Protein AF-A0A7V8BGG0-F1 (afdb_monomer_lite)

Structure (mmCIF, N/CA/C/O backbone):
data_AF-A0A7V8BGG0-F1
#
_entry.id   AF-A0A7V8BGG0-F1
#
loop_
_atom_site.group_PDB
_atom_site.id
_atom_site.type_symbol
_atom_site.label_atom_id
_atom_site.label_alt_id
_atom_site.label_comp_id
_atom_site.label_asym_id
_atom_site.label_entity_id
_atom_site.label_seq_id
_atom_site.pdbx_PDB_ins_code
_atom_site.Cartn_x
_atom_site.Cartn_y
_atom_site.Cartn_z
_atom_site.occupancy
_atom_site.B_iso_or_equiv
_atom_site.auth_seq_id
_atom_site.auth_comp_id
_atom_site.auth_asym_id
_atom_site.auth_atom_id
_atom_site.pdbx_PDB_model_num
ATOM 1 N N . ALA A 1 1 ? -53.899 -1.223 48.099 1.00 53.91 1 ALA A N 1
ATOM 2 C CA . ALA A 1 1 ? -54.809 -1.473 49.248 1.00 53.91 1 ALA A CA 1
ATOM 3 C C . ALA A 1 1 ? -56.202 -1.768 48.709 1.00 53.91 1 ALA A C 1
ATOM 5 O O . ALA A 1 1 ? -56.683 -1.022 47.866 1.00 53.91 1 ALA A O 1
ATOM 6 N N . LEU A 1 2 ? -56.859 -2.845 49.139 1.00 50.69 2 LEU A N 1
ATOM 7 C CA . LEU A 1 2 ? -58.137 -3.237 48.532 1.00 50.69 2 LEU A CA 1
ATOM 8 C C . LEU A 1 2 ? -59.277 -2.296 48.952 1.00 50.69 2 LEU A C 1
ATOM 10 O O . LEU A 1 2 ? -59.500 -2.082 50.143 1.00 50.69 2 LEU A O 1
ATOM 14 N N . ALA A 1 3 ? -60.030 -1.785 47.977 1.00 63.31 3 ALA A N 1
ATOM 15 C CA . ALA A 1 3 ? -61.208 -0.952 48.192 1.00 63.31 3 ALA A CA 1
ATOM 16 C C . ALA A 1 3 ? -62.408 -1.463 47.384 1.00 63.31 3 ALA A C 1
ATOM 18 O O . ALA A 1 3 ? -62.279 -1.989 46.279 1.00 63.31 3 ALA A O 1
ATOM 19 N N . CYS A 1 4 ? -63.610 -1.302 47.932 1.00 58.59 4 CYS A N 1
ATOM 20 C CA . CYS A 1 4 ? -64.834 -1.686 47.239 1.00 58.59 4 CYS A CA 1
ATOM 21 C C . CYS A 1 4 ? -65.363 -0.501 46.424 1.00 58.59 4 CYS A C 1
ATOM 23 O O . CYS A 1 4 ? -65.849 0.472 46.998 1.00 58.59 4 CYS A O 1
ATOM 25 N N . ASN A 1 5 ? -65.298 -0.598 45.095 1.00 69.75 5 ASN A N 1
ATOM 26 C CA . ASN A 1 5 ? -65.864 0.386 44.173 1.00 69.75 5 ASN A CA 1
ATOM 27 C C . ASN A 1 5 ? -66.981 -0.290 43.361 1.00 69.75 5 ASN A C 1
ATOM 29 O O . ASN A 1 5 ? -66.764 -1.325 42.733 1.00 69.75 5 ASN A O 1
ATOM 33 N N . ASN A 1 6 ? -68.199 0.263 43.411 1.00 68.75 6 ASN A N 1
ATOM 34 C CA . ASN A 1 6 ? -69.410 -0.287 42.776 1.00 68.75 6 ASN A CA 1
ATOM 35 C C . ASN A 1 6 ? -69.657 -1.794 43.025 1.00 68.75 6 ASN A C 1
ATOM 37 O O . ASN A 1 6 ? -70.076 -2.525 42.130 1.00 68.75 6 ASN A O 1
ATOM 41 N N . GLY A 1 7 ? -69.409 -2.272 44.249 1.00 74.00 7 GLY A N 1
ATOM 42 C CA . GLY A 1 7 ? -69.695 -3.659 44.642 1.00 74.00 7 GLY A CA 1
ATOM 43 C C . GLY A 1 7 ? -68.696 -4.700 44.126 1.00 74.00 7 GLY A C 1
ATOM 44 O O . GLY A 1 7 ? -68.871 -5.886 44.399 1.00 74.00 7 GLY A O 1
ATOM 45 N N . LYS A 1 8 ? -67.634 -4.280 43.427 1.00 70.31 8 LYS A N 1
ATOM 46 C CA . LYS A 1 8 ? -66.488 -5.128 43.092 1.00 70.31 8 LYS A CA 1
ATOM 47 C C . LYS A 1 8 ? -65.313 -4.741 43.990 1.00 70.31 8 LYS A C 1
ATOM 49 O O . LYS A 1 8 ? -65.009 -3.557 44.150 1.00 70.31 8 LYS A O 1
ATOM 54 N N . ILE A 1 9 ? -64.647 -5.737 44.572 1.00 66.75 9 ILE A N 1
ATOM 55 C CA . ILE A 1 9 ? -63.351 -5.515 45.218 1.00 66.75 9 ILE A CA 1
ATOM 56 C C . ILE A 1 9 ? -62.366 -5.141 44.109 1.00 66.75 9 ILE A C 1
ATOM 58 O O . ILE A 1 9 ? -62.187 -5.898 43.154 1.00 66.75 9 ILE A O 1
ATOM 62 N N . SER A 1 10 ? -61.780 -3.955 44.225 1.00 62.62 10 SER A N 1
ATOM 63 C CA . SER A 1 10 ? -60.756 -3.438 43.331 1.00 62.62 10 SER A CA 1
ATOM 64 C C . SER A 1 10 ? -59.5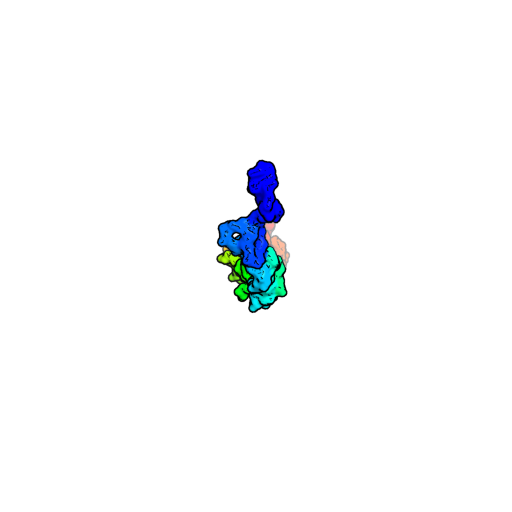47 -3.057 44.161 1.00 62.62 10 SER A C 1
ATOM 66 O O . SER A 1 10 ? -59.658 -2.394 45.193 1.00 62.62 10 SER A O 1
ATOM 68 N N . CYS A 1 11 ? -58.374 -3.428 43.686 1.00 62.62 11 CYS A N 1
ATOM 69 C CA . CYS A 1 11 ? -57.132 -2.892 44.199 1.00 62.62 11 CYS A CA 1
ATOM 70 C C . CYS A 1 11 ? -57.119 -1.367 43.998 1.00 62.62 11 CYS A C 1
ATOM 72 O O . CYS A 1 11 ? -57.430 -0.880 42.908 1.00 62.62 11 CYS A O 1
ATOM 74 N N . GLN A 1 12 ? -56.849 -0.603 45.058 1.00 52.00 12 GLN A N 1
ATOM 75 C CA . GLN A 1 12 ? -56.791 0.858 45.034 1.00 52.00 12 GLN A CA 1
ATOM 76 C C . GLN A 1 12 ? -55.409 1.312 45.515 1.00 52.00 12 GLN A C 1
ATOM 78 O O . GLN A 1 12 ? -54.970 0.974 46.618 1.00 52.00 12 GLN A O 1
ATOM 83 N N . GLY A 1 13 ? -54.705 2.052 44.656 1.00 55.16 13 GLY A N 1
ATOM 84 C CA . GLY A 1 13 ? -53.303 2.409 44.885 1.00 55.16 13 GLY A CA 1
ATOM 85 C C . GLY A 1 13 ? -52.354 1.216 44.772 1.00 55.16 13 GLY A C 1
ATOM 86 O O . GLY A 1 13 ? -51.421 1.120 45.559 1.00 55.16 13 GLY A O 1
ATOM 87 N N . GLU A 1 14 ? -52.617 0.292 43.849 1.00 55.78 14 GLU A N 1
ATOM 88 C CA . GLU A 1 14 ? -51.609 -0.686 43.443 1.00 55.78 14 GLU A CA 1
ATOM 89 C C . GLU A 1 14 ? -50.886 -0.168 42.207 1.00 55.78 14 GLU A C 1
ATOM 91 O O . GLU A 1 14 ? -51.509 0.226 41.218 1.00 55.78 14 GLU A O 1
ATOM 96 N N . VAL A 1 15 ? -49.560 -0.122 42.329 1.00 59.31 15 VAL A N 1
ATOM 97 C CA . VAL A 1 15 ? -48.656 -0.096 41.188 1.00 59.31 15 VAL A CA 1
ATOM 98 C C . VAL A 1 15 ? -48.914 -1.429 40.494 1.00 59.31 15 VAL A C 1
ATOM 100 O O . VAL A 1 15 ? -48.756 -2.481 41.110 1.00 59.31 15 VAL A O 1
ATOM 103 N N . GLY A 1 16 ? -49.460 -1.378 39.278 1.00 65.00 16 GLY A N 1
ATOM 104 C CA . GLY A 1 16 ? -49.545 -2.573 38.445 1.00 65.00 16 GLY A CA 1
ATOM 105 C C . GLY A 1 16 ? -48.139 -3.062 38.093 1.00 65.00 16 GLY A C 1
ATOM 106 O O . GLY A 1 16 ? -47.190 -2.311 38.322 1.00 65.00 16 GLY A O 1
ATOM 107 N N . PRO A 1 17 ? -48.011 -4.268 37.519 1.00 71.31 17 PRO A N 1
ATOM 108 C CA . PRO A 1 17 ? -46.719 -4.795 37.098 1.00 71.31 17 PRO A CA 1
ATOM 109 C C . PRO A 1 17 ? -45.974 -3.747 36.263 1.00 71.31 17 PRO A C 1
ATOM 111 O O . PRO A 1 17 ? -46.518 -3.209 35.289 1.00 71.31 17 PRO A O 1
ATOM 114 N N . ALA A 1 18 ? -44.794 -3.365 36.741 1.00 75.12 18 ALA A N 1
ATOM 115 C CA . ALA A 1 18 ? -43.981 -2.290 36.190 1.00 75.12 18 ALA A CA 1
ATOM 116 C C . ALA A 1 18 ? -42.736 -2.894 35.531 1.00 75.12 18 ALA A C 1
ATOM 118 O O . ALA A 1 18 ? -42.276 -3.924 36.002 1.00 75.12 18 ALA A O 1
ATOM 119 N N . PRO A 1 19 ? -42.168 -2.273 34.480 1.00 81.50 19 PRO A N 1
ATOM 120 C CA . PRO A 1 19 ? -40.915 -2.754 33.905 1.00 81.50 19 PRO A CA 1
ATOM 121 C C . PRO A 1 19 ? -39.830 -2.852 34.980 1.00 81.50 19 PRO A C 1
ATOM 123 O O . PRO A 1 19 ? -39.699 -1.911 35.771 1.00 81.50 19 PRO A O 1
ATOM 126 N N . GLU A 1 20 ? -39.062 -3.942 34.965 1.00 85.00 20 GLU A N 1
ATOM 127 C CA . GLU A 1 20 ? -38.021 -4.213 35.957 1.00 85.00 20 GLU A CA 1
ATOM 128 C C . GLU A 1 20 ? -37.108 -3.005 36.183 1.00 85.00 20 GLU A C 1
ATOM 130 O O . GLU A 1 20 ? -36.443 -2.491 35.276 1.00 85.00 20 GLU A O 1
ATOM 135 N N . SER A 1 21 ? -37.073 -2.556 37.435 1.00 84.88 21 SER A N 1
ATOM 136 C CA . SER A 1 21 ? -35.974 -1.765 37.963 1.00 84.88 21 SER A CA 1
ATOM 137 C C . SER A 1 21 ? -35.031 -2.759 38.614 1.00 84.88 21 SER A C 1
ATOM 139 O O . SER A 1 21 ? -35.453 -3.457 39.522 1.00 84.88 21 SER A O 1
ATOM 141 N N . CYS A 1 22 ? -33.787 -2.823 38.139 1.00 89.75 22 CYS A N 1
ATOM 142 C CA . CYS A 1 22 ? -32.830 -3.886 38.457 1.00 89.75 22 CYS A CA 1
ATOM 143 C C . CYS A 1 22 ? -32.316 -3.826 39.914 1.00 89.75 22 CYS A C 1
ATOM 145 O O . CYS A 1 22 ? -31.133 -3.577 40.149 1.00 89.75 22 CYS A O 1
ATOM 147 N N . ASP A 1 23 ? -33.203 -3.942 40.898 1.00 86.75 23 ASP A N 1
ATOM 148 C CA . ASP A 1 23 ? -32.978 -3.697 42.322 1.00 86.75 23 ASP A CA 1
ATOM 149 C C . ASP A 1 23 ? -33.047 -4.967 43.191 1.00 86.75 23 ASP A C 1
ATOM 151 O O . ASP A 1 23 ? -32.881 -4.888 44.415 1.00 86.75 23 ASP A O 1
ATOM 155 N N . GLY A 1 24 ? -33.189 -6.139 42.564 1.00 86.31 24 GLY A N 1
ATOM 156 C CA . GLY A 1 24 ? -33.309 -7.433 43.232 1.00 86.31 24 GLY A CA 1
ATOM 157 C C . GLY A 1 24 ? -34.735 -7.769 43.668 1.00 86.31 24 GLY A C 1
ATOM 158 O O . GLY A 1 24 ? -34.907 -8.644 44.525 1.00 86.31 24 GLY A O 1
ATOM 159 N N . LEU A 1 25 ? -35.741 -7.075 43.129 1.00 85.81 25 LEU A N 1
ATOM 160 C CA . LEU A 1 25 ? -37.161 -7.319 43.362 1.00 85.81 25 LEU A CA 1
ATOM 161 C C . LEU A 1 25 ? -37.885 -7.540 42.030 1.00 85.81 25 LEU A C 1
ATOM 163 O O . LEU A 1 25 ? -37.768 -6.738 41.119 1.00 85.81 25 LEU A O 1
ATOM 167 N N . ASP A 1 26 ? -38.724 -8.567 41.983 1.00 84.38 26 ASP A N 1
ATOM 168 C CA . ASP A 1 26 ? -39.726 -8.796 40.937 1.00 84.38 26 ASP A CA 1
ATOM 169 C C . ASP A 1 26 ? -40.737 -7.616 40.905 1.00 84.38 26 ASP A C 1
ATOM 171 O O . ASP A 1 26 ? -41.616 -7.513 41.773 1.00 84.38 26 ASP A O 1
ATOM 175 N N . ASN A 1 27 ? -40.553 -6.653 39.990 1.00 83.31 27 ASN A N 1
ATOM 176 C CA . ASN A 1 27 ? -41.375 -5.435 39.851 1.00 83.31 27 ASN A CA 1
ATOM 177 C C . ASN A 1 27 ? -42.589 -5.670 38.929 1.00 83.31 27 ASN A C 1
ATOM 179 O O . ASN A 1 27 ? -43.632 -5.016 39.084 1.00 83.31 27 ASN A O 1
ATOM 183 N N . ASP A 1 28 ? -42.454 -6.584 37.972 1.00 85.12 28 ASP A N 1
ATOM 184 C CA . ASP A 1 28 ? -43.465 -6.988 36.991 1.00 85.12 28 ASP A CA 1
ATOM 185 C C . ASP A 1 28 ? -44.345 -8.172 37.479 1.00 85.12 28 ASP A C 1
ATOM 187 O O . ASP A 1 28 ? -45.447 -8.399 36.974 1.00 85.12 28 ASP A O 1
ATOM 191 N N . CYS A 1 29 ? -43.959 -8.831 38.571 1.00 84.88 29 CYS A N 1
ATOM 192 C CA . CYS A 1 29 ? -44.676 -9.929 39.220 1.00 84.88 29 CYS A CA 1
ATOM 193 C C . CYS A 1 29 ? -44.892 -11.183 38.342 1.00 84.88 29 CYS A C 1
ATOM 195 O O . CYS A 1 29 ? -45.825 -11.950 38.629 1.00 84.88 29 CYS A O 1
ATOM 197 N N . ASP A 1 30 ? -44.083 -11.432 37.300 1.00 83.44 30 ASP A N 1
ATOM 198 C CA . ASP A 1 30 ? -44.128 -12.687 36.528 1.00 83.44 30 ASP A CA 1
ATOM 199 C C . ASP A 1 30 ? -43.493 -13.894 37.251 1.00 83.44 30 ASP A C 1
ATOM 201 O O . ASP A 1 30 ? -43.793 -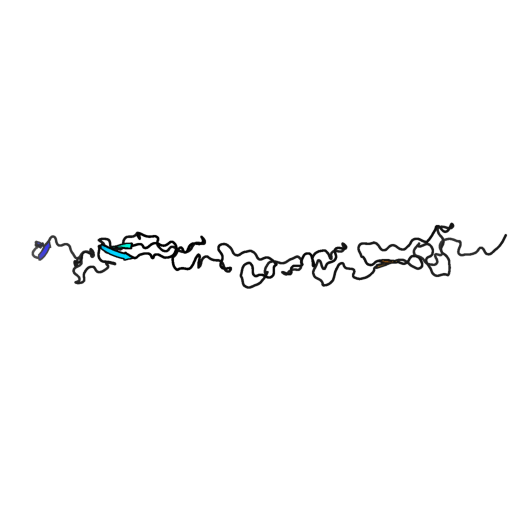15.049 36.913 1.00 83.44 30 ASP A O 1
ATOM 205 N N . GLY A 1 31 ? -42.717 -13.648 38.313 1.00 84.56 31 GLY A N 1
ATOM 206 C CA . GLY A 1 31 ? -42.036 -14.659 39.124 1.00 84.56 31 GLY A CA 1
ATOM 207 C C . GLY A 1 31 ? -40.564 -14.894 38.767 1.00 84.56 31 GLY A C 1
ATOM 208 O O . GLY A 1 31 ? -39.941 -15.793 39.349 1.00 84.56 31 GLY A O 1
ATOM 209 N N . VAL A 1 32 ? -40.009 -14.126 37.831 1.00 84.69 32 VAL A N 1
ATOM 210 C CA . VAL A 1 32 ? -38.570 -13.915 37.628 1.00 84.69 32 VAL A CA 1
ATOM 211 C C . VAL A 1 32 ? -38.149 -12.670 38.439 1.00 84.69 32 VAL A C 1
ATOM 213 O O . VAL A 1 32 ? -38.902 -12.163 39.264 1.00 84.69 32 VAL A O 1
ATOM 216 N N . THR A 1 33 ? -36.881 -12.277 38.402 1.00 87.31 33 THR A N 1
ATOM 217 C CA . THR A 1 33 ? -36.379 -11.094 39.114 1.00 87.31 33 THR A CA 1
ATOM 218 C C . THR A 1 33 ? -35.249 -10.492 38.297 1.00 87.31 33 THR A C 1
ATOM 220 O O . THR A 1 33 ? -34.335 -11.229 37.907 1.00 87.31 33 THR A O 1
ATOM 223 N N . ASP A 1 34 ? -35.293 -9.179 38.086 1.00 85.19 34 ASP A N 1
ATOM 224 C CA . ASP A 1 34 ? -34.344 -8.409 37.285 1.00 85.19 34 ASP A CA 1
ATOM 225 C C . ASP A 1 34 ? -34.221 -8.926 35.825 1.00 85.19 34 ASP A C 1
ATOM 227 O O . ASP A 1 34 ? -33.130 -8.905 35.236 1.00 85.19 34 ASP A O 1
ATOM 231 N N . GLU A 1 35 ? -35.290 -9.437 35.196 1.00 86.94 35 GLU A N 1
ATOM 232 C CA . GLU A 1 35 ? -35.212 -9.868 33.795 1.00 86.94 35 GLU A CA 1
ATOM 233 C C . GLU A 1 35 ? -35.077 -8.693 32.812 1.00 86.94 35 GLU A C 1
ATOM 235 O O . GLU A 1 35 ? -35.574 -7.586 32.993 1.00 86.94 35 GLU A O 1
ATOM 240 N N . GLY A 1 36 ? -34.307 -8.916 31.744 1.00 86.19 36 GLY A N 1
ATOM 241 C CA . GLY A 1 36 ? -33.920 -7.854 30.808 1.00 86.19 36 GLY A CA 1
ATOM 242 C C . GLY A 1 36 ? -32.765 -6.960 31.287 1.00 86.19 36 GLY A C 1
ATOM 243 O O . GLY A 1 36 ? -32.180 -6.254 30.462 1.00 86.19 36 GLY A O 1
ATOM 244 N N . CYS A 1 37 ? -32.357 -7.037 32.557 1.00 90.88 37 CYS A N 1
ATOM 245 C CA . CYS A 1 37 ? -31.174 -6.346 33.070 1.00 90.88 37 CYS A CA 1
ATOM 246 C C . CYS A 1 37 ? -29.879 -6.946 32.482 1.00 90.88 37 CYS A C 1
ATOM 248 O O . CYS A 1 37 ? -29.653 -8.156 32.506 1.00 90.88 37 CYS A O 1
ATOM 250 N N . ALA A 1 38 ? -28.983 -6.100 31.962 1.00 93.06 38 ALA A N 1
ATOM 251 C CA . ALA A 1 38 ? -27.702 -6.532 31.386 1.00 93.06 38 ALA A CA 1
ATOM 252 C C . ALA A 1 38 ? -26.601 -6.749 32.445 1.00 93.06 38 ALA A C 1
ATOM 254 O O . ALA A 1 38 ? -25.533 -7.290 32.135 1.00 93.06 38 ALA A O 1
ATOM 255 N N . CYS A 1 39 ? -26.831 -6.280 33.673 1.00 93.44 39 CYS A N 1
ATOM 256 C CA . CYS A 1 39 ? -25.964 -6.427 34.838 1.00 93.44 39 CYS A CA 1
ATOM 257 C C . CYS A 1 39 ? -26.703 -6.059 36.137 1.00 93.44 39 CYS A C 1
ATOM 259 O O . CYS A 1 39 ? -27.710 -5.358 36.103 1.00 93.44 39 CYS A O 1
ATOM 261 N N . ALA A 1 40 ? -26.167 -6.490 37.283 1.00 92.25 40 ALA A N 1
ATOM 262 C CA . ALA A 1 40 ? -26.627 -6.051 38.602 1.00 92.25 40 ALA A CA 1
ATOM 263 C C . ALA A 1 40 ? -25.962 -4.711 38.995 1.00 92.25 40 ALA A C 1
ATOM 265 O O . ALA A 1 40 ? -24.745 -4.583 38.804 1.00 92.25 40 ALA A O 1
ATOM 266 N N . PRO A 1 41 ? -26.682 -3.721 39.561 1.00 93.25 41 PRO A N 1
ATOM 267 C CA . PRO A 1 41 ? -26.118 -2.408 39.878 1.00 93.25 41 PRO A CA 1
ATOM 268 C C . PRO A 1 41 ? -24.873 -2.450 40.762 1.00 93.25 41 PRO A C 1
ATOM 270 O O . PRO A 1 41 ? -24.762 -3.235 41.702 1.00 93.25 41 PRO A O 1
ATOM 273 N N . GLY A 1 42 ? -23.916 -1.570 40.468 1.00 92.88 42 GLY A N 1
ATOM 274 C CA . GLY A 1 42 ? -22.635 -1.511 41.170 1.00 92.88 42 GLY A CA 1
ATOM 275 C C . GLY A 1 42 ? -21.663 -2.647 40.830 1.00 92.88 42 GLY A C 1
ATOM 276 O O . GLY A 1 42 ? -20.513 -2.585 41.264 1.00 92.88 42 GLY A O 1
ATOM 277 N N . ALA A 1 43 ? -22.063 -3.644 40.029 1.00 95.56 43 ALA A N 1
ATOM 278 C CA . ALA A 1 43 ? -21.115 -4.571 39.421 1.00 95.56 43 ALA A CA 1
ATOM 279 C C . ALA A 1 43 ? -20.102 -3.809 38.553 1.00 95.56 43 ALA A C 1
ATOM 281 O O . ALA A 1 43 ? -20.414 -2.769 37.969 1.00 95.56 43 ALA A O 1
ATOM 282 N N . ILE A 1 44 ? -18.891 -4.350 38.458 1.00 95.81 44 ILE A N 1
ATOM 283 C CA . ILE A 1 44 ? -17.797 -3.802 37.655 1.00 95.81 44 ILE A CA 1
ATOM 284 C C . ILE A 1 44 ? -17.393 -4.860 36.632 1.00 95.81 44 ILE A C 1
ATOM 286 O O . ILE A 1 44 ? -17.304 -6.042 36.970 1.00 95.81 44 ILE A O 1
ATOM 290 N N . ARG A 1 45 ? -17.131 -4.433 35.396 1.00 95.06 45 ARG A N 1
ATOM 291 C CA . ARG A 1 45 ? -16.458 -5.249 34.379 1.00 95.06 45 ARG A CA 1
ATOM 292 C C . ARG A 1 45 ? -15.309 -4.478 33.756 1.00 95.06 45 ARG A C 1
ATOM 294 O O . ARG A 1 45 ? -15.369 -3.251 33.660 1.00 95.06 45 ARG A O 1
ATOM 301 N N . ASP A 1 46 ? -14.326 -5.209 33.256 1.00 95.06 46 ASP A N 1
ATOM 302 C CA . ASP A 1 46 ? -13.334 -4.648 32.349 1.00 95.06 46 ASP A CA 1
ATOM 303 C C . ASP A 1 46 ? -13.979 -4.410 30.970 1.00 95.06 46 ASP A C 1
ATOM 305 O O . ASP A 1 46 ? -14.811 -5.192 30.504 1.00 95.06 46 ASP A O 1
ATOM 309 N N . CYS A 1 47 ? -13.627 -3.292 30.341 1.00 93.19 47 CYS A N 1
ATOM 310 C CA . CYS A 1 47 ? -14.112 -2.852 29.027 1.00 93.19 47 CYS A CA 1
ATOM 311 C C . CYS A 1 47 ? -12.972 -2.454 28.074 1.00 93.19 47 CYS A C 1
ATOM 313 O O . CYS A 1 47 ? -13.232 -2.059 26.942 1.00 93.19 47 CYS A O 1
ATOM 315 N N . SER A 1 48 ? -11.722 -2.568 28.528 1.00 94.38 48 SER A N 1
ATOM 316 C CA . SER A 1 48 ? -10.507 -2.427 27.727 1.00 94.38 48 SER A CA 1
ATOM 317 C C . SER A 1 48 ? -9.393 -3.314 28.296 1.00 94.38 48 SER A C 1
ATOM 319 O O . SER A 1 48 ? -9.543 -3.883 29.380 1.00 94.38 48 SER A O 1
ATOM 321 N N . ILE A 1 49 ? -8.269 -3.410 27.588 1.00 93.19 49 ILE A N 1
ATOM 322 C CA . ILE A 1 49 ? -7.079 -4.171 27.976 1.00 93.19 49 ILE A CA 1
ATOM 323 C C . ILE A 1 49 ? -5.859 -3.248 28.126 1.00 93.19 49 ILE A C 1
ATOM 325 O O . ILE A 1 49 ? -5.869 -2.109 27.671 1.00 93.19 49 ILE A O 1
ATOM 329 N N . ALA A 1 50 ? -4.788 -3.733 28.758 1.00 93.38 50 ALA A N 1
ATOM 330 C CA . ALA A 1 50 ? -3.490 -3.051 28.773 1.00 93.38 50 ALA A CA 1
ATOM 331 C C . ALA A 1 50 ? -2.533 -3.705 27.763 1.00 93.38 50 ALA A C 1
ATOM 333 O O . ALA A 1 50 ? -1.718 -4.552 28.133 1.00 93.38 50 ALA A O 1
ATOM 334 N N . LEU A 1 51 ? -2.659 -3.318 26.493 1.00 93.19 51 LEU A N 1
ATOM 335 C CA . LEU A 1 51 ? -1.761 -3.693 25.398 1.00 93.19 51 LEU A CA 1
ATOM 336 C C . LEU A 1 51 ? -1.554 -2.473 24.491 1.00 93.19 51 LEU A C 1
ATOM 338 O O . LEU A 1 51 ? -2.495 -1.711 24.281 1.00 93.19 51 LEU A O 1
ATOM 342 N N . GLY A 1 52 ? -0.331 -2.276 23.992 1.00 90.62 52 GLY A N 1
ATOM 343 C CA . GLY A 1 52 ? -0.001 -1.142 23.125 1.00 90.62 52 GLY A CA 1
ATOM 344 C C . GLY A 1 52 ? -0.362 0.213 23.768 1.00 90.62 52 GLY A C 1
ATOM 345 O O . GLY A 1 52 ? 0.068 0.473 24.898 1.00 90.62 52 GLY A O 1
ATOM 346 N N . PRO A 1 53 ? -1.134 1.082 23.087 1.00 93.38 53 PRO A N 1
ATOM 347 C CA . PRO A 1 53 ? -1.624 2.351 23.631 1.00 93.38 53 PRO A CA 1
ATOM 348 C C . PRO A 1 53 ? -2.847 2.193 24.555 1.00 93.38 53 PRO A C 1
ATOM 350 O O . PRO A 1 53 ? -3.218 3.154 25.240 1.00 93.38 53 PRO A O 1
ATOM 353 N N . CYS A 1 54 ? -3.505 1.026 24.575 1.00 94.69 54 CYS A N 1
ATOM 354 C CA . CYS A 1 54 ? -4.675 0.814 25.417 1.00 94.69 54 CYS A CA 1
ATOM 355 C C . CYS A 1 54 ? -4.305 0.747 26.896 1.00 94.69 54 CYS A C 1
ATOM 357 O O . CYS A 1 54 ? -3.239 0.278 27.304 1.00 94.69 54 CYS A O 1
ATOM 359 N N . SER A 1 55 ? -5.242 1.194 27.725 1.00 94.88 55 SER A N 1
ATOM 360 C CA . SER A 1 55 ? -5.136 1.120 29.174 1.00 94.88 55 SER A CA 1
ATOM 361 C C . SER A 1 55 ? -6.355 0.412 29.746 1.00 94.88 55 SER A C 1
ATOM 363 O O . SER A 1 55 ? -7.474 0.596 29.264 1.00 94.88 55 SER A O 1
ATOM 365 N N . LEU A 1 56 ? -6.129 -0.382 30.800 1.00 94.69 56 LEU A N 1
ATOM 366 C CA . LEU A 1 56 ? -7.198 -1.055 31.536 1.00 94.69 56 LEU A CA 1
ATOM 367 C C . LEU A 1 56 ? -8.290 -0.050 31.902 1.00 94.69 56 LEU A C 1
ATOM 369 O O . LEU A 1 56 ? -8.056 0.928 32.615 1.00 94.69 56 LEU A O 1
ATOM 373 N N . GLY A 1 57 ? -9.486 -0.319 31.398 1.00 94.12 57 GLY A N 1
ATOM 374 C CA . GLY A 1 57 ? -10.666 0.494 31.606 1.00 94.12 57 GLY A CA 1
ATOM 375 C C . GLY A 1 57 ? -11.780 -0.361 32.174 1.00 94.12 57 GLY A C 1
ATOM 376 O O . GLY A 1 57 ? -11.919 -1.529 31.808 1.00 94.12 57 GLY A O 1
ATOM 377 N N . GLN A 1 58 ? -12.576 0.230 33.059 1.00 96.12 58 GLN A N 1
ATOM 378 C CA . GLN A 1 58 ? -13.707 -0.430 33.693 1.00 96.12 58 GLN A CA 1
ATOM 379 C C . GLN A 1 58 ? -15.010 0.325 33.436 1.00 96.12 58 GLN A C 1
ATOM 381 O O . GLN A 1 58 ? -15.028 1.549 33.280 1.00 96.12 58 GLN A O 1
ATOM 386 N N . GLN A 1 59 ? -16.098 -0.439 33.382 1.00 97.12 59 GLN A N 1
ATOM 387 C CA . GLN A 1 59 ? -17.475 0.040 33.358 1.00 97.12 59 GLN A CA 1
ATOM 388 C C . GLN A 1 59 ? -18.159 -0.369 34.657 1.00 97.12 59 GLN A C 1
ATOM 390 O O . GLN A 1 59 ? -17.932 -1.467 35.171 1.00 97.12 59 GLN A O 1
ATOM 395 N N . VAL A 1 60 ? -19.029 0.504 35.159 1.00 95.75 60 VAL A N 1
ATOM 396 C CA . VAL A 1 60 ? -19.867 0.238 36.332 1.00 95.75 60 VAL A CA 1
ATOM 397 C C . VAL A 1 60 ? -21.298 0.030 35.859 1.00 95.75 60 VAL A C 1
ATOM 399 O O . VAL A 1 60 ? -21.783 0.764 34.997 1.00 95.75 60 VAL A O 1
ATOM 402 N N . CYS A 1 61 ? -21.982 -0.965 36.414 1.00 95.69 61 CYS A N 1
ATOM 403 C CA . CYS A 1 61 ? -23.401 -1.152 36.171 1.00 95.69 61 CYS A CA 1
ATOM 404 C C . CYS A 1 61 ? -24.210 -0.065 36.891 1.00 95.69 61 CYS A C 1
ATOM 406 O O . CYS A 1 61 ? -24.113 0.099 38.112 1.00 95.69 61 CYS A O 1
ATOM 408 N N . LEU A 1 62 ? -24.997 0.688 36.133 1.00 93.81 62 LEU A N 1
ATOM 409 C CA . LEU A 1 62 ? -25.874 1.740 36.629 1.00 93.81 62 LEU A CA 1
ATOM 410 C C . LEU A 1 62 ? -27.124 1.138 37.303 1.00 93.81 62 LEU A C 1
ATOM 412 O O . LEU A 1 62 ? -27.461 -0.016 37.045 1.00 93.81 62 LEU A O 1
ATOM 416 N N . PRO A 1 63 ? -27.867 1.908 38.126 1.00 90.38 63 PRO A N 1
ATOM 417 C CA . PRO A 1 63 ? -29.082 1.422 38.792 1.00 90.38 63 PRO A CA 1
ATOM 418 C C . PRO A 1 63 ? -30.178 0.872 37.862 1.00 90.38 63 PRO A C 1
ATOM 420 O O . PRO A 1 63 ? -31.005 0.094 38.310 1.00 90.38 63 PRO A O 1
ATOM 423 N N . GLY A 1 64 ? -30.182 1.248 36.579 1.00 87.69 64 GLY A N 1
ATOM 424 C CA . GLY A 1 64 ? -31.091 0.696 35.564 1.00 87.69 64 GLY A CA 1
ATOM 425 C C . GLY A 1 64 ? -30.600 -0.596 34.895 1.00 87.69 64 GLY A C 1
ATOM 426 O O . GLY A 1 64 ? -31.024 -0.882 33.782 1.00 87.69 64 GLY A O 1
ATOM 427 N N . GLY A 1 65 ? -29.640 -1.312 35.495 1.00 92.81 65 GLY A N 1
ATOM 428 C CA . GLY A 1 65 ? -29.105 -2.584 34.985 1.00 92.81 65 GLY A CA 1
ATOM 429 C C . GLY A 1 65 ? -28.366 -2.505 33.651 1.00 92.81 65 GLY A C 1
ATOM 430 O O . GLY A 1 65 ? -28.198 -3.520 32.975 1.00 92.81 65 GLY A O 1
ATOM 431 N N . THR A 1 66 ? -27.925 -1.312 33.254 1.00 94.62 66 THR A N 1
ATOM 432 C CA . THR A 1 66 ? -27.105 -1.078 32.062 1.00 94.62 66 THR A CA 1
ATOM 433 C C . THR A 1 66 ? -25.691 -0.673 32.457 1.00 94.62 66 THR A C 1
ATOM 435 O O . THR A 1 66 ? -25.464 -0.005 33.465 1.00 94.62 66 THR A O 1
ATOM 438 N N . TRP A 1 67 ? -24.708 -1.073 31.656 1.00 95.88 67 TRP A N 1
ATOM 439 C CA . TRP A 1 67 ? -23.326 -0.632 31.834 1.00 95.88 67 TRP A CA 1
ATOM 440 C C . TRP A 1 67 ? -23.181 0.852 31.482 1.00 95.88 67 TRP A C 1
ATOM 442 O O . TRP A 1 67 ? -23.820 1.324 30.546 1.00 95.88 67 TRP A O 1
ATOM 452 N N . SER A 1 68 ? -22.332 1.579 32.212 1.00 95.12 68 SER A N 1
ATOM 453 C CA . SER A 1 68 ? -22.028 2.984 31.926 1.00 95.12 68 SER A CA 1
ATOM 454 C C . SER A 1 68 ? -21.498 3.183 30.501 1.00 95.12 68 SER A C 1
ATOM 456 O O . SER A 1 68 ? -20.590 2.463 30.090 1.00 95.12 68 SER A O 1
ATOM 458 N N . ASP A 1 69 ? -21.996 4.192 29.779 1.00 93.50 69 ASP A N 1
ATOM 459 C CA . ASP A 1 69 ? -21.624 4.446 28.373 1.00 93.50 69 ASP A CA 1
ATOM 460 C C . ASP A 1 69 ? -20.102 4.554 28.168 1.00 93.50 69 ASP A C 1
ATOM 462 O O . ASP A 1 69 ? -19.547 3.999 27.221 1.00 93.50 69 ASP A O 1
ATOM 466 N N . SER A 1 70 ? -19.411 5.225 29.093 1.00 93.25 70 SER A N 1
ATOM 467 C CA . SER A 1 70 ? -17.958 5.391 29.061 1.00 93.25 70 SER A CA 1
ATOM 468 C C . SER A 1 70 ? -17.220 4.234 29.737 1.00 93.25 70 SER A C 1
ATOM 470 O O . SER A 1 70 ? -17.564 3.817 30.846 1.00 93.25 70 SER A O 1
ATOM 472 N N . CYS A 1 71 ? -16.135 3.792 29.100 1.00 95.00 71 CYS A N 1
ATOM 473 C CA . CYS A 1 71 ? -15.074 3.000 29.715 1.00 95.00 71 CYS A CA 1
ATOM 474 C C . CYS A 1 71 ? -14.035 3.940 30.355 1.00 95.00 71 CYS A C 1
ATOM 476 O O . CYS A 1 71 ? -13.731 4.989 29.790 1.00 95.00 71 CYS A O 1
ATOM 478 N N . SER A 1 72 ? -13.483 3.600 31.525 1.00 93.31 72 SER A N 1
ATOM 479 C CA . SER A 1 72 ? -12.549 4.492 32.243 1.00 93.31 72 SER A CA 1
ATOM 480 C C . SER A 1 72 ? -11.117 4.546 31.684 1.00 93.31 72 SER A C 1
ATOM 482 O O . SER A 1 72 ? -10.300 5.299 32.211 1.00 93.31 72 SER A O 1
ATOM 484 N N . GLY A 1 73 ? -10.796 3.718 30.689 1.00 90.44 73 GLY A N 1
ATOM 485 C CA . GLY A 1 73 ? -9.472 3.605 30.072 1.00 90.44 73 GLY A CA 1
ATOM 486 C C . GLY A 1 73 ? -9.545 3.767 28.555 1.00 90.44 73 GLY A C 1
ATOM 487 O O . GLY A 1 73 ? -10.632 3.812 27.977 1.00 90.44 73 GLY A O 1
ATOM 488 N N . THR A 1 74 ? -8.384 3.849 27.910 1.00 93.50 74 THR A N 1
ATOM 489 C CA . THR A 1 74 ? -8.264 3.878 26.446 1.00 93.50 74 THR A CA 1
ATOM 490 C C . THR A 1 74 ? -8.766 2.550 25.889 1.00 93.50 74 THR A C 1
ATOM 492 O O . THR A 1 74 ? -8.159 1.516 26.163 1.00 93.50 74 THR A O 1
ATOM 495 N N . VAL A 1 75 ? -9.878 2.576 25.155 1.00 93.50 75 VAL A N 1
ATOM 496 C CA . VAL A 1 75 ? -10.493 1.409 24.502 1.00 93.50 75 VAL A CA 1
ATOM 497 C C . VAL A 1 75 ? -9.904 1.168 23.108 1.00 93.50 75 VAL A C 1
ATOM 499 O O . VAL A 1 75 ? -9.562 2.150 22.450 1.00 93.50 75 VAL A O 1
ATOM 502 N N . PRO A 1 76 ? -9.874 -0.090 22.626 1.00 95.25 76 PRO A N 1
ATOM 503 C CA . PRO A 1 76 ? -9.659 -0.416 21.219 1.00 95.25 76 PRO A CA 1
ATOM 504 C C . PRO A 1 76 ? -10.469 0.471 20.270 1.00 95.25 76 PRO A C 1
ATOM 506 O O . PRO A 1 76 ? -11.687 0.596 20.434 1.00 95.25 76 PRO A O 1
ATOM 509 N N . GLN A 1 77 ? -9.818 1.071 19.278 1.00 95.06 77 GLN A N 1
ATOM 510 C CA . GLN A 1 77 ? -10.422 1.809 18.162 1.00 95.06 77 GLN A CA 1
ATOM 511 C C . GLN A 1 77 ? -9.993 1.170 16.833 1.00 95.06 77 GLN A C 1
ATOM 513 O O . GLN A 1 77 ? -8.948 0.541 16.812 1.00 95.06 77 GLN A O 1
ATOM 518 N N . PRO A 1 78 ? -10.755 1.291 15.730 1.00 96.50 78 PRO A N 1
ATOM 519 C CA . PRO A 1 78 ? -10.315 0.782 14.427 1.00 96.50 78 PRO A CA 1
ATOM 520 C C . PRO A 1 78 ? -8.950 1.353 14.021 1.00 96.50 78 PRO A C 1
ATOM 522 O O . PRO A 1 78 ? -8.713 2.535 14.272 1.00 96.50 78 PRO A O 1
ATOM 525 N N . GLU A 1 79 ? -8.110 0.546 13.363 1.00 96.88 79 GLU A N 1
ATOM 526 C CA . GLU A 1 79 ? -6.804 1.007 12.879 1.00 96.88 79 GLU A CA 1
ATOM 527 C C . GLU A 1 79 ? -6.917 2.225 11.962 1.00 96.88 79 GLU A C 1
ATOM 529 O O . GLU A 1 79 ? -7.812 2.349 11.117 1.00 96.88 79 GLU A O 1
ATOM 534 N N . THR A 1 80 ? -5.940 3.106 12.111 1.00 96.50 80 THR A N 1
ATOM 535 C CA . THR A 1 80 ? -5.598 4.178 11.190 1.00 96.50 80 THR A CA 1
ATOM 536 C C . THR A 1 80 ? -4.099 4.110 10.962 1.00 96.50 80 THR A C 1
ATOM 538 O O . THR A 1 80 ? -3.376 3.687 11.848 1.00 96.50 80 THR A O 1
ATOM 541 N N . CYS A 1 81 ? -3.632 4.490 9.772 1.00 96.75 81 CYS A N 1
ATOM 542 C CA . CYS A 1 81 ? -2.220 4.348 9.420 1.00 96.75 81 CYS A CA 1
ATOM 543 C C . CYS A 1 81 ? -1.375 5.456 10.079 1.00 96.75 81 CYS A C 1
ATOM 545 O O . CYS A 1 81 ? -1.034 6.459 9.442 1.00 96.75 81 CYS A O 1
ATOM 547 N N . ASP A 1 82 ? -1.123 5.308 11.379 1.00 96.25 82 ASP A N 1
ATOM 548 C CA . ASP A 1 82 ? -0.429 6.263 12.246 1.00 96.25 82 ASP A CA 1
ATOM 549 C C . ASP A 1 82 ? 0.778 5.656 12.991 1.00 96.25 82 ASP A C 1
ATOM 551 O O . ASP A 1 82 ? 1.512 6.388 13.667 1.00 96.25 82 ASP A O 1
ATOM 555 N N . GLY A 1 83 ? 1.048 4.358 12.805 1.00 95.38 83 GLY A N 1
ATOM 556 C CA . GLY A 1 83 ? 2.147 3.637 13.444 1.00 95.38 83 GLY A CA 1
ATOM 557 C C . GLY A 1 83 ? 1.832 3.178 14.869 1.00 95.38 83 GLY A C 1
ATOM 558 O O . GLY A 1 83 ? 2.760 2.908 15.642 1.00 95.38 83 GLY A O 1
ATOM 559 N N . VAL A 1 84 ? 0.552 3.122 15.248 1.00 95.75 84 VAL A N 1
ATOM 560 C CA . VAL A 1 84 ? 0.083 2.743 16.583 1.00 95.75 84 VAL A CA 1
ATOM 561 C C . VAL A 1 84 ? -0.995 1.660 16.478 1.00 95.75 84 VAL A C 1
ATOM 563 O O . VAL A 1 84 ? -1.987 1.854 15.801 1.00 95.75 84 VAL A O 1
ATOM 566 N N . ASP A 1 85 ? -0.852 0.575 17.248 1.00 96.50 85 ASP A N 1
ATOM 567 C CA . ASP A 1 85 ? -1.865 -0.482 17.471 1.00 96.50 85 ASP A CA 1
ATOM 568 C C . ASP A 1 85 ? -3.160 0.114 18.074 1.00 96.50 85 ASP A C 1
ATOM 570 O O . ASP A 1 85 ? -3.320 0.150 19.297 1.00 96.50 85 ASP A O 1
ATOM 574 N N . ASN A 1 86 ? -4.051 0.687 17.256 1.00 96.19 86 ASN A N 1
ATOM 575 C CA . ASN A 1 86 ? -5.204 1.461 17.736 1.00 96.19 86 ASN A CA 1
ATOM 576 C C . ASN A 1 86 ? -6.259 0.552 18.403 1.00 96.19 86 ASN A C 1
ATOM 578 O O . ASN A 1 86 ? -6.927 0.969 19.358 1.00 96.19 86 ASN A O 1
ATOM 582 N N . ASN A 1 87 ? -6.411 -0.687 17.925 1.00 95.50 87 ASN A N 1
ATOM 583 C CA . ASN A 1 87 ? -7.351 -1.686 18.438 1.00 95.50 87 ASN A CA 1
ATOM 584 C C . ASN A 1 87 ? -6.743 -2.618 19.492 1.00 95.50 87 ASN A C 1
ATOM 586 O O . ASN A 1 87 ? -7.473 -3.373 20.141 1.00 95.50 87 ASN A O 1
ATOM 590 N N . CYS A 1 88 ? -5.445 -2.496 19.746 1.00 95.19 88 CYS A N 1
ATOM 591 C CA . CYS A 1 88 ? -4.740 -3.163 20.829 1.00 95.19 88 CYS A CA 1
ATOM 592 C C . CYS A 1 88 ? -4.834 -4.689 20.721 1.00 95.19 88 CYS A C 1
ATOM 594 O O . CYS A 1 88 ? -5.207 -5.362 21.686 1.00 95.19 88 CYS A O 1
ATOM 596 N N . ASN A 1 89 ? -4.509 -5.244 19.549 1.00 94.00 89 ASN A N 1
ATOM 597 C CA . ASN A 1 89 ? -4.417 -6.694 19.337 1.00 94.00 89 ASN A CA 1
ATOM 598 C C . ASN A 1 89 ? -2.973 -7.220 19.239 1.00 94.00 89 ASN A C 1
ATOM 600 O O . ASN A 1 89 ? -2.768 -8.437 19.289 1.00 94.00 89 ASN A O 1
ATOM 604 N N . GLY A 1 90 ? -1.978 -6.329 19.187 1.00 94.31 90 GLY A N 1
ATOM 605 C CA . GLY A 1 90 ? -0.557 -6.660 19.104 1.00 94.31 90 GLY A CA 1
ATOM 606 C C . GLY A 1 90 ? 0.036 -6.650 17.691 1.00 94.31 90 GLY A C 1
ATOM 607 O O . GLY A 1 90 ? 1.239 -6.894 17.562 1.00 94.31 90 GLY A O 1
ATOM 608 N N . ALA A 1 91 ? -0.761 -6.377 16.657 1.00 95.06 91 ALA A N 1
ATOM 609 C CA . ALA A 1 91 ? -0.293 -5.877 15.366 1.00 95.06 91 ALA A CA 1
ATOM 610 C C . ALA A 1 91 ? -0.353 -4.333 15.342 1.00 95.06 91 ALA A C 1
ATOM 612 O O . ALA A 1 91 ? -0.737 -3.714 16.327 1.00 95.06 91 ALA A O 1
ATOM 613 N N . VAL A 1 92 ? 0.156 -3.707 14.282 1.00 95.56 92 VAL A N 1
ATOM 614 C CA . VAL A 1 92 ? 0.177 -2.245 14.113 1.00 95.56 92 VAL A CA 1
ATOM 615 C C . VAL A 1 92 ? -0.281 -1.947 12.691 1.00 95.56 92 VAL A C 1
ATOM 617 O O . VAL A 1 92 ? 0.219 -2.588 11.762 1.00 95.56 92 VAL A O 1
ATOM 620 N N . ASP A 1 93 ? -1.197 -0.987 12.533 1.00 96.50 93 ASP A N 1
ATOM 621 C CA . ASP A 1 93 ? -1.757 -0.544 11.249 1.00 96.50 93 ASP A CA 1
ATOM 622 C C . ASP A 1 93 ? -2.439 -1.678 10.429 1.00 96.50 93 ASP A C 1
ATOM 624 O O . ASP A 1 93 ? -2.675 -1.543 9.222 1.00 96.50 93 ASP A O 1
ATOM 628 N N . GLU A 1 94 ? -2.766 -2.838 11.012 1.00 95.19 94 GLU A N 1
ATOM 629 C CA . GLU A 1 94 ? -3.234 -3.979 10.222 1.00 95.19 94 GLU A CA 1
ATOM 630 C C . GLU A 1 94 ? -4.637 -3.778 9.627 1.00 95.19 94 GLU A C 1
ATOM 632 O O . GLU A 1 94 ? -5.563 -3.251 10.239 1.00 95.19 94 GLU A O 1
ATOM 637 N N . GLY A 1 95 ? -4.804 -4.207 8.375 1.00 94.81 95 GLY A N 1
ATOM 638 C CA . GLY A 1 95 ? -6.023 -3.941 7.607 1.00 94.81 95 GLY A CA 1
ATOM 639 C C . GLY A 1 95 ? -6.128 -2.518 7.042 1.00 94.81 95 GLY A C 1
ATOM 640 O O . GLY A 1 95 ? -7.054 -2.273 6.268 1.00 94.81 95 GLY A O 1
ATOM 641 N N . VAL A 1 96 ? -5.188 -1.612 7.358 1.00 96.38 96 VAL A N 1
ATOM 642 C CA . VAL A 1 96 ? -5.044 -0.295 6.701 1.00 96.38 96 VAL A CA 1
ATOM 643 C C . VAL A 1 96 ? -3.727 -0.114 5.931 1.00 96.38 96 VAL A C 1
ATOM 645 O O . VAL A 1 96 ? -3.594 0.862 5.192 1.00 96.38 96 VAL A O 1
ATOM 648 N N . LEU A 1 97 ? -2.794 -1.068 6.030 1.00 96.12 97 LEU A N 1
ATOM 649 C CA . LEU A 1 97 ? -1.647 -1.187 5.121 1.00 96.12 97 LEU A CA 1
ATOM 650 C C . LEU A 1 97 ? -2.092 -1.460 3.671 1.00 96.12 97 LEU A C 1
ATOM 652 O O . LEU A 1 97 ? -3.075 -2.165 3.427 1.00 96.12 97 LEU A O 1
ATOM 656 N N . ASN A 1 98 ? -1.319 -0.951 2.711 1.00 94.88 98 ASN A N 1
ATOM 657 C CA . ASN A 1 98 ? -1.423 -1.314 1.297 1.00 94.88 98 ASN A CA 1
ATOM 658 C C . ASN A 1 98 ? -0.831 -2.716 1.018 1.00 94.88 98 ASN A C 1
ATOM 660 O O . ASN A 1 98 ? -0.352 -3.394 1.933 1.00 94.88 98 ASN A O 1
ATOM 664 N N . ARG A 1 99 ? -0.837 -3.169 -0.245 1.00 93.94 99 ARG A N 1
ATOM 665 C CA . ARG A 1 99 ? -0.294 -4.494 -0.615 1.00 93.94 99 ARG A CA 1
ATOM 666 C C . ARG A 1 99 ? 1.208 -4.666 -0.346 1.00 93.94 99 ARG A C 1
ATOM 668 O O . ARG A 1 99 ? 1.617 -5.764 0.021 1.00 93.94 99 ARG A O 1
ATOM 675 N N . CYS A 1 100 ? 1.995 -3.587 -0.393 1.00 94.88 100 CYS A N 1
ATOM 676 C CA . CYS A 1 100 ? 3.397 -3.578 0.044 1.00 94.88 100 CYS A CA 1
ATOM 677 C C . CYS A 1 100 ? 3.584 -3.713 1.568 1.00 94.88 100 CYS A C 1
ATOM 679 O O . CYS A 1 100 ? 4.717 -3.766 2.048 1.00 94.88 100 CYS A O 1
ATOM 681 N N . GLY A 1 101 ? 2.507 -3.738 2.360 1.00 94.12 101 GLY A N 1
ATOM 682 C CA . GLY A 1 101 ? 2.593 -3.783 3.818 1.00 94.12 101 GLY A CA 1
ATOM 683 C C . GLY A 1 101 ? 3.065 -2.464 4.437 1.00 94.12 101 GLY A C 1
ATOM 684 O O . GLY A 1 101 ? 3.646 -2.480 5.521 1.00 94.12 101 GLY A O 1
ATOM 685 N N . VAL A 1 102 ? 2.836 -1.330 3.764 1.00 94.44 102 VAL A N 1
ATOM 686 C CA . VAL A 1 102 ? 3.172 0.012 4.266 1.00 94.44 102 VAL A CA 1
ATOM 687 C C . VAL A 1 102 ? 1.955 0.938 4.264 1.00 94.44 102 VAL A C 1
ATOM 689 O O . VAL A 1 102 ? 0.924 0.658 3.653 1.00 94.44 102 VAL A O 1
ATOM 692 N N . CYS A 1 103 ? 2.068 2.058 4.974 1.00 95.12 103 CYS A N 1
ATOM 693 C CA . CYS A 1 103 ? 1.014 3.061 5.038 1.00 95.12 103 CYS A CA 1
ATOM 694 C C . CYS A 1 103 ? 0.961 3.965 3.804 1.00 95.12 103 CYS A C 1
ATOM 696 O O . CYS A 1 103 ? 1.984 4.479 3.352 1.00 95.12 103 CYS A O 1
ATOM 698 N N . GLY A 1 104 ? -0.261 4.266 3.357 1.00 93.12 104 GLY A N 1
ATOM 699 C CA . GLY A 1 104 ? -0.532 5.2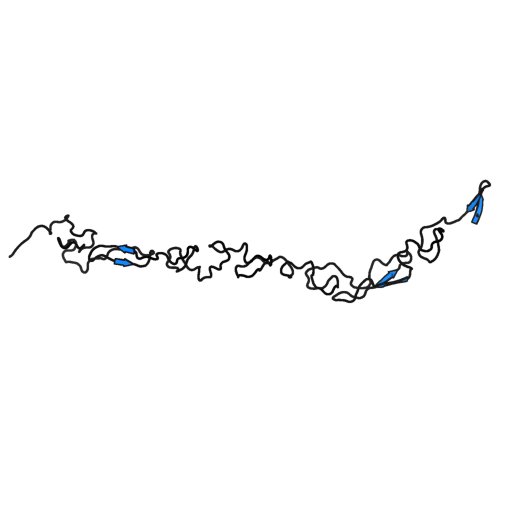27 2.288 1.00 93.12 104 GLY A CA 1
ATOM 700 C C . GLY A 1 104 ? -0.948 4.569 0.968 1.00 93.12 104 GLY A C 1
ATOM 701 O O . GLY A 1 104 ? -1.343 3.403 0.962 1.00 93.12 104 GLY A O 1
ATOM 702 N N . PRO A 1 105 ? -0.928 5.319 -0.150 1.00 93.31 105 PRO A N 1
ATOM 703 C CA . PRO A 1 105 ? -1.154 4.737 -1.467 1.00 93.31 105 PRO A CA 1
ATOM 704 C C . PRO A 1 105 ? -0.059 3.720 -1.803 1.00 93.31 105 PRO A C 1
ATOM 706 O O . PRO A 1 105 ? 1.022 3.719 -1.213 1.00 93.31 105 PRO A O 1
ATOM 709 N N . GLU A 1 106 ? -0.352 2.859 -2.765 1.00 92.50 106 GLU A N 1
ATOM 710 C CA . GLU A 1 106 ? 0.648 2.005 -3.404 1.00 92.50 106 GLU A CA 1
ATOM 711 C C . GLU A 1 106 ? 1.654 2.926 -4.133 1.00 92.50 106 GLU A C 1
ATOM 713 O O . GLU A 1 106 ? 1.244 3.983 -4.643 1.00 92.50 106 GLU A O 1
ATOM 718 N N . PRO A 1 107 ? 2.972 2.639 -4.090 1.00 91.81 107 PRO A N 1
ATOM 719 C CA . PRO A 1 107 ? 3.951 3.346 -4.911 1.00 91.81 107 PRO A CA 1
ATOM 720 C C . PRO A 1 107 ? 3.559 3.338 -6.394 1.00 91.81 107 PRO A C 1
ATOM 722 O O . PRO A 1 107 ? 2.701 2.579 -6.820 1.00 91.81 107 PRO A O 1
ATOM 725 N N . ALA A 1 108 ? 4.166 4.211 -7.192 1.00 90.69 108 ALA A N 1
ATOM 726 C CA . ALA A 1 108 ? 4.140 3.995 -8.634 1.00 90.69 108 ALA A CA 1
ATOM 727 C C . ALA A 1 108 ? 5.279 3.041 -8.981 1.00 90.69 108 ALA A C 1
ATOM 729 O O . ALA A 1 108 ? 6.357 3.169 -8.391 1.00 90.69 108 ALA A O 1
ATOM 730 N N . GLU A 1 109 ? 5.057 2.173 -9.963 1.00 90.44 109 GLU A N 1
ATOM 731 C CA . GLU A 1 109 ? 6.132 1.382 -10.541 1.00 90.44 109 GLU A CA 1
ATOM 732 C C . GLU A 1 109 ? 7.312 2.249 -10.997 1.00 90.44 109 GLU A C 1
ATOM 734 O O . GLU A 1 109 ? 7.171 3.409 -11.414 1.00 90.44 109 GLU A O 1
ATOM 739 N N . ILE A 1 110 ? 8.498 1.660 -10.902 1.00 88.31 110 ILE A N 1
ATOM 740 C CA . ILE A 1 110 ? 9.770 2.203 -11.367 1.00 88.31 110 ILE A CA 1
ATOM 741 C C . ILE A 1 110 ? 10.436 1.064 -12.117 1.00 88.31 110 ILE A C 1
ATOM 743 O O . ILE A 1 110 ? 10.457 -0.049 -11.626 1.00 88.31 110 ILE A O 1
ATOM 747 N N . CYS A 1 111 ? 10.993 1.344 -13.293 1.00 84.81 111 CYS A N 1
ATOM 748 C CA . CYS A 1 111 ? 11.676 0.317 -14.067 1.00 84.81 111 CYS A CA 1
ATOM 749 C C . CYS A 1 111 ? 13.042 -0.025 -13.438 1.00 84.81 111 CYS A C 1
ATOM 751 O O . CYS A 1 111 ? 14.064 0.571 -13.798 1.00 84.81 111 CYS A O 1
ATOM 753 N N . ASP A 1 112 ? 13.046 -0.926 -12.455 1.00 84.81 112 ASP A N 1
ATOM 754 C CA . ASP A 1 112 ? 14.231 -1.383 -11.718 1.00 84.81 112 ASP A CA 1
ATOM 755 C C . ASP A 1 112 ? 14.256 -2.895 -11.402 1.00 84.81 112 ASP A C 1
ATOM 757 O O . ASP A 1 112 ? 15.161 -3.365 -10.701 1.00 84.81 112 ASP A O 1
ATOM 761 N N . TYR A 1 113 ? 13.355 -3.673 -12.015 1.00 86.19 113 TYR A N 1
ATOM 762 C CA . TYR A 1 113 ? 13.179 -5.120 -11.841 1.00 86.19 113 TYR A CA 1
ATOM 763 C C . TYR A 1 113 ? 12.708 -5.527 -10.440 1.00 86.19 113 TYR A C 1
ATOM 765 O O . TYR A 1 113 ? 12.951 -6.656 -9.990 1.00 86.19 113 TYR A O 1
ATOM 773 N N . ILE A 1 114 ? 12.027 -4.610 -9.751 1.00 90.00 114 ILE A N 1
ATOM 774 C CA . ILE A 1 114 ? 11.372 -4.829 -8.466 1.00 90.00 114 ILE A CA 1
ATOM 775 C C . ILE A 1 114 ? 9.892 -4.479 -8.621 1.00 90.00 114 ILE A C 1
ATOM 777 O O . ILE A 1 114 ? 9.530 -3.485 -9.227 1.00 90.00 114 ILE A O 1
ATOM 781 N N . ASP A 1 115 ? 9.045 -5.323 -8.043 1.00 92.31 115 ASP A N 1
ATOM 782 C CA . ASP A 1 115 ? 7.625 -5.057 -7.822 1.00 92.31 115 ASP A CA 1
ATOM 783 C C . ASP A 1 115 ? 7.513 -3.952 -6.750 1.00 92.31 115 ASP A C 1
ATOM 785 O O . ASP A 1 115 ? 7.671 -4.213 -5.550 1.00 92.31 115 ASP A O 1
ATOM 789 N N . ASN A 1 116 ? 7.407 -2.698 -7.193 1.00 91.94 116 ASN A N 1
ATOM 790 C CA . ASN A 1 116 ? 7.482 -1.491 -6.370 1.00 91.94 116 ASN A CA 1
ATOM 791 C C . ASN A 1 116 ? 6.114 -1.097 -5.802 1.00 91.94 116 ASN A C 1
ATOM 793 O O . ASN A 1 116 ? 6.051 -0.589 -4.678 1.00 91.94 116 ASN A O 1
ATOM 797 N N . ASP A 1 117 ? 5.031 -1.316 -6.549 1.00 93.81 117 ASP A N 1
ATOM 798 C CA . ASP A 1 117 ? 3.647 -1.145 -6.095 1.00 93.81 117 ASP A CA 1
ATOM 799 C C . ASP A 1 117 ? 3.104 -2.383 -5.345 1.00 93.81 117 ASP A C 1
ATOM 801 O O . ASP A 1 117 ? 2.164 -2.276 -4.544 1.00 93.81 117 ASP A O 1
ATOM 805 N N . CYS A 1 118 ? 3.811 -3.508 -5.496 1.00 96.06 118 CYS A N 1
ATOM 806 C CA . CYS A 1 118 ? 3.607 -4.821 -4.893 1.00 96.06 118 CYS A CA 1
ATOM 807 C C . CYS A 1 118 ? 2.378 -5.597 -5.426 1.00 96.06 118 CYS A C 1
ATOM 809 O O . CYS A 1 118 ? 1.785 -6.382 -4.668 1.00 96.06 118 CYS A O 1
ATOM 811 N N . ASP A 1 119 ? 1.936 -5.376 -6.679 1.00 93.94 119 ASP A N 1
ATOM 812 C CA . ASP A 1 119 ? 0.821 -6.100 -7.322 1.00 93.94 119 ASP A CA 1
ATOM 813 C C . ASP A 1 119 ? 1.105 -7.550 -7.729 1.00 93.94 119 ASP A C 1
ATOM 815 O O . ASP A 1 119 ? 0.155 -8.337 -7.871 1.00 93.94 119 ASP A O 1
ATOM 819 N N . GLY A 1 120 ? 2.377 -7.941 -7.795 1.00 92.88 120 GLY A N 1
ATOM 820 C CA . GLY A 1 120 ? 2.824 -9.282 -8.157 1.00 92.88 120 GLY A CA 1
ATOM 821 C C . GLY A 1 120 ? 3.099 -9.486 -9.650 1.00 92.88 120 GLY A C 1
ATOM 822 O O . GLY A 1 120 ? 3.484 -10.598 -10.041 1.00 92.88 120 GLY A O 1
ATOM 823 N N . ALA A 1 121 ? 2.913 -8.466 -10.484 1.00 90.56 121 ALA A N 1
ATOM 824 C CA . ALA A 1 121 ? 3.724 -8.250 -11.671 1.00 90.56 121 ALA A CA 1
ATOM 825 C C . ALA A 1 121 ? 5.038 -7.539 -11.272 1.00 90.56 121 ALA A C 1
ATOM 827 O O . ALA A 1 121 ? 5.405 -7.494 -10.100 1.00 90.56 121 ALA A O 1
ATOM 828 N N . VAL A 1 122 ? 5.853 -7.191 -12.262 1.00 89.12 122 VAL A N 1
ATOM 829 C CA . VAL A 1 122 ? 7.149 -6.538 -12.062 1.00 89.12 122 VAL A CA 1
ATOM 830 C C . VAL A 1 122 ? 7.284 -5.536 -13.197 1.00 89.12 122 VAL A C 1
ATOM 832 O O . VAL A 1 122 ? 7.182 -5.929 -14.366 1.00 89.12 122 VAL A O 1
ATOM 835 N N . ASP A 1 123 ? 7.505 -4.272 -12.841 1.00 86.19 123 ASP A N 1
ATOM 836 C CA . ASP A 1 123 ? 7.674 -3.147 -13.754 1.00 86.19 123 ASP A CA 1
ATOM 837 C C . ASP A 1 123 ? 6.535 -2.957 -14.798 1.00 86.19 123 ASP A C 1
ATOM 839 O O . ASP A 1 123 ? 6.768 -2.571 -15.953 1.00 86.19 123 ASP A O 1
ATOM 843 N N . GLU A 1 124 ? 5.278 -3.241 -14.460 1.00 86.25 124 GLU A N 1
ATOM 844 C CA . GLU A 1 124 ? 4.141 -3.016 -15.358 1.00 86.25 124 GLU A CA 1
ATOM 845 C C . GLU A 1 124 ? 3.719 -1.540 -15.437 1.00 86.25 124 GLU A C 1
ATOM 847 O O . GLU A 1 124 ? 3.852 -0.741 -14.517 1.00 86.25 124 GLU A O 1
ATOM 852 N N . GLY A 1 125 ? 3.237 -1.115 -16.608 1.00 80.31 125 GLY A N 1
ATOM 853 C CA . GLY A 1 125 ? 2.866 0.287 -16.842 1.00 80.31 125 GLY A CA 1
ATOM 854 C C . GLY A 1 125 ? 4.044 1.273 -16.916 1.00 80.31 125 GLY A C 1
ATOM 855 O O . GLY A 1 125 ? 3.860 2.372 -17.446 1.00 80.31 125 GLY A O 1
ATOM 856 N N . VAL A 1 126 ? 5.250 0.882 -16.491 1.00 79.56 126 VAL A N 1
ATOM 857 C CA . VAL A 1 126 ? 6.503 1.588 -16.774 1.00 79.56 126 VAL A CA 1
ATOM 858 C C . VAL A 1 126 ? 7.176 1.013 -18.014 1.00 79.56 126 VAL A C 1
ATOM 860 O O . VAL A 1 126 ? 7.548 -0.152 -18.096 1.00 79.56 126 VAL A O 1
ATOM 863 N N . SER A 1 127 ? 7.344 1.865 -19.018 1.00 75.00 127 SER A N 1
ATOM 864 C CA . SER A 1 127 ? 8.056 1.519 -20.240 1.00 75.00 127 SER A CA 1
ATOM 865 C C . SER A 1 127 ? 8.883 2.696 -20.722 1.00 75.00 127 SER A C 1
ATOM 867 O O . SER A 1 127 ? 8.406 3.834 -20.744 1.00 75.00 127 SER A O 1
ATOM 869 N N . ASN A 1 128 ? 10.103 2.407 -21.154 1.00 66.00 128 ASN A N 1
ATOM 870 C CA . ASN A 1 128 ? 10.947 3.339 -21.890 1.00 66.00 128 ASN A CA 1
ATOM 871 C C . ASN A 1 128 ? 10.443 3.527 -23.343 1.00 66.00 128 ASN A C 1
ATOM 873 O O . ASN A 1 128 ? 9.347 3.094 -23.710 1.00 66.00 128 ASN A O 1
ATOM 877 N N . VAL A 1 129 ? 11.268 4.153 -24.190 1.00 63.81 129 VAL A N 1
ATOM 878 C CA . VAL A 1 129 ? 11.005 4.329 -25.633 1.00 63.81 129 VAL A CA 1
ATOM 879 C C . VAL A 1 129 ? 10.768 3.004 -26.382 1.00 63.81 129 VAL A C 1
ATOM 881 O O . VAL A 1 129 ? 10.014 2.984 -27.351 1.00 63.81 129 VAL A O 1
ATOM 884 N N . CYS A 1 130 ? 11.312 1.895 -25.874 1.00 64.94 130 CYS A N 1
ATOM 885 C CA . CYS A 1 130 ? 11.231 0.554 -26.452 1.00 64.94 130 CYS A CA 1
ATOM 886 C C . CYS A 1 130 ? 10.062 -0.306 -25.931 1.00 64.94 130 CYS A C 1
ATOM 888 O O . CYS A 1 130 ? 9.949 -1.484 -26.270 1.00 64.94 130 CYS A O 1
ATOM 890 N N . GLY A 1 131 ? 9.151 0.258 -25.130 1.00 60.88 131 GLY A N 1
ATOM 891 C CA . GLY A 1 131 ? 7.844 -0.358 -24.866 1.00 60.88 131 GLY A CA 1
ATOM 892 C C . GLY A 1 131 ? 7.816 -1.515 -23.860 1.00 60.88 131 GLY A C 1
ATOM 893 O O . GLY A 1 131 ? 6.785 -2.176 -23.735 1.00 60.88 131 GLY A O 1
ATOM 894 N N . GLY A 1 132 ? 8.890 -1.736 -23.106 1.00 68.19 132 GLY A N 1
ATOM 895 C CA . GLY A 1 132 ? 8.867 -2.549 -21.888 1.00 68.19 132 GLY A CA 1
ATOM 896 C C . GLY A 1 132 ? 9.603 -1.843 -20.758 1.00 68.19 132 GLY A C 1
ATOM 897 O O . GLY A 1 132 ? 10.323 -0.873 -21.010 1.00 68.19 132 GLY A O 1
ATOM 898 N N . CYS A 1 133 ? 9.496 -2.357 -19.533 1.00 63.84 133 CYS A N 1
ATOM 899 C CA . CYS A 1 133 ? 10.616 -2.192 -18.622 1.00 63.84 133 CYS A CA 1
ATOM 900 C C . CYS A 1 133 ? 11.714 -3.166 -19.014 1.00 63.84 133 CYS A C 1
ATOM 902 O O . CYS A 1 133 ? 11.887 -4.270 -18.503 1.00 63.84 133 CYS A O 1
ATOM 904 N N . TRP A 1 134 ? 12.466 -2.690 -19.980 1.00 59.47 134 TRP A N 1
ATOM 905 C CA . TRP A 1 134 ? 13.890 -2.806 -19.874 1.00 59.47 134 TRP A CA 1
ATOM 906 C C . TRP A 1 134 ? 14.311 -1.414 -19.445 1.00 59.47 134 TRP A C 1
ATOM 908 O O . TRP A 1 134 ? 13.845 -0.416 -20.008 1.00 59.47 134 TRP A O 1
ATOM 918 N N . VAL A 1 135 ? 15.233 -1.314 -18.494 1.00 50.19 135 VAL A N 1
ATOM 919 C CA . VAL A 1 135 ? 16.207 -0.251 -18.681 1.00 50.19 135 VAL A CA 1
ATOM 920 C C . VAL A 1 135 ? 16.901 -0.604 -19.989 1.00 50.19 135 VAL A C 1
ATOM 922 O O . VAL A 1 135 ? 17.853 -1.380 -19.992 1.00 50.19 135 VAL A O 1
ATOM 925 N N . VAL A 1 136 ? 16.462 0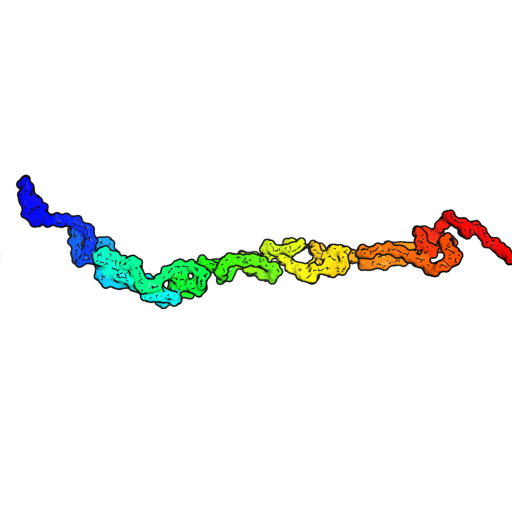.057 -21.070 1.00 52.22 136 VAL A N 1
ATOM 926 C CA . VAL A 1 136 ? 17.491 0.741 -21.842 1.00 52.22 136 VAL A CA 1
ATOM 927 C C . VAL A 1 136 ? 18.192 1.614 -20.820 1.00 52.22 136 VAL A C 1
ATOM 929 O O . VAL A 1 136 ? 17.667 2.630 -20.353 1.00 52.22 136 VAL A O 1
ATOM 932 N N . GLY A 1 137 ? 19.317 1.118 -20.313 1.00 45.88 137 GLY A N 1
ATOM 933 C CA . GLY A 1 137 ? 20.154 1.953 -19.481 1.00 45.88 137 GLY A CA 1
ATOM 934 C C . GLY A 1 137 ? 20.613 3.136 -20.334 1.00 45.88 137 GLY A C 1
ATOM 935 O O . GLY A 1 137 ? 20.420 3.142 -21.547 1.00 45.88 137 GLY A O 1
ATOM 936 N N . PRO A 1 138 ? 21.372 4.082 -19.781 1.00 47.88 138 PRO A N 1
ATOM 937 C CA . PRO A 1 138 ? 22.204 4.960 -20.610 1.00 47.88 138 PRO A CA 1
ATOM 938 C C . PRO A 1 138 ? 23.239 4.197 -21.484 1.00 47.88 138 PRO A C 1
ATOM 940 O O . PRO A 1 138 ? 24.063 4.822 -22.137 1.00 47.88 138 PRO A O 1
ATOM 943 N N . GLU A 1 139 ? 23.216 2.858 -21.472 1.00 45.84 139 GLU A N 1
ATOM 944 C CA . GLU A 1 139 ? 23.997 1.910 -22.274 1.00 45.84 139 GLU A CA 1
ATOM 945 C C . GLU A 1 139 ? 23.176 1.167 -23.357 1.00 45.84 139 GLU A C 1
ATOM 947 O O . GLU A 1 139 ? 23.759 0.493 -24.196 1.00 45.84 139 GLU A O 1
ATOM 952 N N . GLU A 1 140 ? 21.852 1.358 -23.392 1.00 48.50 140 GLU A N 1
ATOM 953 C CA . GLU A 1 140 ? 20.994 1.134 -24.574 1.00 48.50 140 GLU A CA 1
ATOM 954 C C . GLU A 1 140 ? 20.173 2.432 -24.847 1.00 48.50 140 GLU A C 1
ATOM 956 O O . GLU A 1 140 ? 19.158 2.421 -25.532 1.00 48.50 140 GLU A O 1
ATOM 961 N N . TYR A 1 141 ? 20.630 3.587 -24.302 1.00 53.31 141 TYR A N 1
ATOM 962 C CA . TYR A 1 141 ? 20.345 4.935 -24.824 1.00 53.31 141 TYR A CA 1
ATOM 963 C C . TYR A 1 141 ? 21.526 5.948 -24.864 1.00 53.31 141 TYR A C 1
ATOM 965 O O . TYR A 1 141 ? 21.558 6.877 -24.057 1.00 53.31 141 TYR A O 1
ATOM 973 N N . ALA A 1 142 ? 22.452 5.829 -25.831 1.00 46.97 142 ALA A N 1
ATOM 974 C CA . ALA A 1 142 ? 23.141 6.945 -26.526 1.00 46.97 142 ALA A CA 1
ATOM 975 C C . ALA A 1 142 ? 23.799 6.445 -27.840 1.00 46.97 142 ALA A C 1
ATOM 977 O O . ALA A 1 142 ? 24.636 5.554 -27.736 1.00 46.97 142 ALA A O 1
ATOM 978 N N . LEU A 1 143 ? 23.460 6.975 -29.035 1.00 49.84 143 LEU A N 1
ATOM 979 C CA . LEU A 1 143 ? 22.234 6.693 -29.826 1.00 49.84 143 LEU A CA 1
ATOM 980 C C . LEU A 1 143 ? 22.227 5.960 -31.228 1.00 49.84 143 LEU A C 1
ATOM 982 O O . LEU A 1 143 ? 23.284 5.719 -31.786 1.00 49.84 143 LEU A O 1
ATOM 986 N N . GLY A 1 144 ? 21.024 5.628 -31.768 1.00 49.66 144 GLY A N 1
ATOM 987 C CA . GLY A 1 144 ? 20.667 5.031 -33.107 1.00 49.66 144 GLY A CA 1
ATOM 988 C C . GLY A 1 144 ? 19.555 5.804 -33.881 1.00 49.66 144 GLY A C 1
ATOM 989 O O . GLY A 1 144 ? 18.777 5.335 -34.704 1.00 49.66 144 GLY A O 1
ATOM 990 N N . ILE A 1 145 ? 19.439 7.095 -33.573 1.00 53.78 145 ILE A N 1
ATOM 991 C CA . ILE A 1 145 ? 19.260 8.083 -34.640 1.00 53.78 145 ILE A CA 1
ATOM 992 C C . ILE A 1 145 ? 20.636 8.139 -35.312 1.00 53.78 145 ILE A C 1
ATOM 994 O O . ILE A 1 145 ? 21.633 7.953 -34.629 1.00 53.78 145 ILE A O 1
ATOM 998 N N . ALA A 1 146 ? 20.734 8.480 -36.593 1.00 54.81 146 ALA A N 1
ATOM 999 C CA . ALA A 1 146 ? 22.039 8.788 -37.180 1.00 54.81 146 ALA A CA 1
ATOM 1000 C C . ALA A 1 146 ? 22.522 10.218 -36.812 1.00 54.81 146 ALA A C 1
ATOM 1002 O O . ALA A 1 146 ? 22.674 11.085 -37.674 1.00 54.81 146 ALA A O 1
ATOM 1003 N N . ASP A 1 147 ? 22.708 10.475 -35.514 1.00 54.41 147 ASP A N 1
ATOM 1004 C CA . ASP A 1 147 ? 23.959 11.067 -35.022 1.00 54.41 147 ASP A CA 1
ATOM 1005 C C . ASP A 1 147 ? 24.981 9.898 -34.975 1.00 54.41 147 ASP A C 1
ATOM 1007 O O . ASP A 1 147 ? 24.652 8.777 -35.345 1.00 54.41 147 ASP A O 1
ATOM 1011 N N . CYS A 1 148 ? 26.230 10.118 -34.563 1.00 52.88 148 CYS A N 1
ATOM 1012 C CA . CYS A 1 148 ? 27.114 8.996 -34.191 1.00 52.88 148 CYS A CA 1
ATOM 1013 C C . CYS A 1 148 ? 27.117 8.864 -32.665 1.00 52.88 148 CYS A C 1
ATOM 1015 O O . CYS A 1 148 ? 28.083 9.253 -32.001 1.00 52.88 148 CYS A O 1
ATOM 1017 N N . ASP A 1 149 ? 25.942 8.504 -32.151 1.00 61.19 149 ASP A N 1
ATOM 1018 C CA . ASP A 1 149 ? 25.586 8.342 -30.741 1.00 61.19 149 ASP A CA 1
ATOM 1019 C C . ASP A 1 149 ? 26.148 7.043 -30.103 1.00 61.19 149 ASP A C 1
ATOM 1021 O O . ASP A 1 149 ? 26.706 7.070 -29.002 1.00 61.19 149 ASP A O 1
ATOM 1025 N N . SER A 1 150 ? 26.002 5.927 -30.841 1.00 53.03 150 SER A N 1
ATOM 1026 C CA . SER A 1 150 ? 26.436 4.533 -30.582 1.00 53.03 150 SER A CA 1
ATOM 1027 C C . SER A 1 150 ? 25.511 3.538 -29.847 1.00 53.03 150 SER A C 1
ATOM 1029 O O . SER A 1 150 ? 25.995 2.700 -29.080 1.00 53.03 150 SER A O 1
ATOM 1031 N N . ILE A 1 151 ? 24.209 3.526 -30.139 1.00 67.06 151 ILE A N 1
ATOM 1032 C CA . ILE A 1 151 ? 23.225 2.598 -29.539 1.00 67.06 151 ILE A CA 1
ATOM 1033 C C . ILE A 1 151 ? 22.189 2.096 -30.548 1.00 67.06 151 ILE A C 1
ATOM 1035 O O . ILE A 1 151 ? 22.015 2.675 -31.611 1.00 67.06 151 ILE A O 1
ATOM 1039 N N . ASP A 1 152 ? 21.406 1.126 -30.074 1.00 56.69 152 ASP A N 1
ATOM 1040 C CA . ASP A 1 152 ? 20.037 0.809 -30.486 1.00 56.69 152 ASP A CA 1
ATOM 1041 C C . ASP A 1 152 ? 18.931 1.718 -29.844 1.00 56.69 152 ASP A C 1
ATOM 1043 O O . ASP A 1 152 ? 18.484 1.497 -28.716 1.00 56.69 152 ASP A O 1
ATOM 1047 N N . ASN A 1 153 ? 18.567 2.838 -30.489 1.00 63.16 153 ASN A N 1
ATOM 1048 C CA . ASN A 1 153 ? 17.701 3.923 -29.936 1.00 63.16 153 ASN A CA 1
ATOM 1049 C C . ASN A 1 153 ? 16.241 3.544 -29.764 1.00 63.16 153 ASN A C 1
ATOM 1051 O O . ASN A 1 153 ? 15.431 4.250 -29.149 1.00 63.16 153 ASN A O 1
ATOM 1055 N N . ASP A 1 154 ? 15.934 2.472 -30.453 1.00 58.03 154 ASP A N 1
ATOM 1056 C CA . ASP A 1 154 ? 14.664 2.068 -30.979 1.00 58.03 154 ASP A CA 1
ATOM 1057 C C . ASP A 1 154 ? 14.453 0.557 -30.774 1.00 58.03 154 ASP A C 1
ATOM 1059 O O . ASP A 1 154 ? 13.353 0.058 -31.022 1.00 58.03 154 ASP A O 1
ATOM 1063 N N . CYS A 1 155 ? 15.445 -0.118 -30.185 1.00 68.81 155 CYS A N 1
ATOM 1064 C CA . CYS A 1 155 ? 15.490 -1.517 -29.769 1.00 68.81 155 CYS A CA 1
ATOM 1065 C C . CYS A 1 155 ? 15.228 -2.529 -30.903 1.00 68.81 155 CYS A C 1
ATOM 1067 O O . CYS A 1 155 ? 14.366 -3.411 -30.782 1.00 68.81 155 CYS A O 1
ATOM 1069 N N . ASP A 1 156 ? 15.955 -2.391 -32.014 1.00 63.44 156 ASP A N 1
ATOM 1070 C CA . ASP A 1 156 ? 15.912 -3.214 -33.226 1.00 63.44 156 ASP A CA 1
ATOM 1071 C C . ASP A 1 156 ? 16.974 -4.347 -33.287 1.00 63.44 156 ASP A C 1
ATOM 1073 O O . ASP A 1 156 ? 16.736 -5.379 -33.932 1.00 63.44 156 ASP A O 1
ATOM 1077 N N . GLY A 1 157 ? 18.083 -4.215 -32.552 1.00 64.44 157 GLY A N 1
ATOM 1078 C CA . GLY A 1 157 ? 19.190 -5.164 -32.430 1.00 64.44 157 GLY A CA 1
ATOM 1079 C C . GLY A 1 157 ? 20.546 -4.748 -33.030 1.00 64.44 157 GLY A C 1
ATOM 1080 O O . GLY A 1 157 ? 21.455 -5.590 -33.001 1.00 64.44 157 GLY A O 1
ATOM 1081 N N . VAL A 1 158 ? 20.713 -3.534 -33.570 1.00 65.50 158 VAL A N 1
ATOM 1082 C CA . VAL A 1 158 ? 21.999 -2.974 -34.060 1.00 65.50 158 VAL A CA 1
ATOM 1083 C C . VAL A 1 158 ? 22.296 -1.574 -33.489 1.00 65.50 158 VAL A C 1
ATOM 1085 O O . VAL A 1 158 ? 21.539 -1.080 -32.663 1.00 65.50 158 VAL A O 1
ATOM 1088 N N . ILE A 1 159 ? 23.483 -1.014 -33.771 1.00 64.75 159 ILE A N 1
ATOM 1089 C CA . ILE A 1 159 ? 23.949 0.256 -33.184 1.00 64.75 159 ILE A CA 1
ATOM 1090 C C . ILE A 1 159 ? 24.546 1.193 -34.235 1.00 64.75 159 ILE A C 1
ATOM 1092 O O . ILE A 1 159 ? 25.360 0.758 -35.054 1.00 64.75 159 ILE A O 1
ATOM 1096 N N . ASP A 1 160 ? 24.259 2.493 -34.111 1.00 64.56 160 ASP A N 1
ATOM 1097 C CA . ASP A 1 160 ? 24.904 3.571 -34.886 1.00 64.56 160 ASP A CA 1
ATOM 1098 C C . ASP A 1 160 ? 24.910 3.297 -36.405 1.00 64.56 160 ASP A C 1
ATOM 1100 O O . ASP A 1 160 ? 25.880 3.558 -37.130 1.00 64.56 160 ASP A O 1
ATOM 1104 N N . GLU A 1 161 ? 23.828 2.697 -36.896 1.00 50.25 161 GLU A N 1
ATOM 1105 C CA . GLU A 1 161 ? 23.710 2.263 -38.275 1.00 50.25 161 GLU A CA 1
ATOM 1106 C C . GLU A 1 161 ? 23.924 3.441 -39.251 1.00 50.25 161 GLU A C 1
ATOM 1108 O O . GLU A 1 161 ? 23.273 4.483 -39.216 1.00 50.25 161 GLU A O 1
ATOM 1113 N N . THR A 1 162 ? 24.853 3.316 -40.199 1.00 53.88 162 THR A N 1
ATOM 1114 C CA . THR A 1 162 ? 25.265 2.046 -40.807 1.00 53.88 162 THR A CA 1
ATOM 1115 C C . THR A 1 162 ? 26.660 1.542 -40.407 1.00 53.88 162 THR A C 1
ATOM 1117 O O . THR A 1 162 ? 27.661 1.971 -40.980 1.00 53.88 162 THR A O 1
ATOM 1120 N N . ASP A 1 163 ? 26.739 0.472 -39.616 1.00 57.22 163 ASP A N 1
ATOM 1121 C CA . ASP A 1 163 ? 26.759 -0.949 -40.045 1.00 57.22 163 ASP A CA 1
ATOM 1122 C C . ASP A 1 163 ? 27.328 -1.364 -41.437 1.00 57.22 163 ASP A C 1
ATOM 1124 O O . ASP A 1 163 ? 27.432 -2.560 -41.729 1.00 57.22 163 ASP A O 1
ATOM 1128 N N . SER A 1 164 ? 27.693 -0.450 -42.345 1.00 56.00 164 SER A N 1
ATOM 1129 C CA . SER A 1 164 ? 28.314 -0.738 -43.651 1.00 56.00 164 SER A CA 1
ATOM 1130 C C . SER A 1 164 ? 28.910 0.521 -44.312 1.00 56.00 164 SER A C 1
ATOM 1132 O O . SER A 1 164 ? 28.251 1.559 -44.318 1.00 56.00 164 SER A O 1
ATOM 1134 N N . PRO A 1 165 ? 30.099 0.441 -44.948 1.00 65.19 165 PRO A N 1
ATOM 1135 C CA . PRO A 1 165 ? 30.748 1.591 -45.582 1.00 65.19 165 PRO A CA 1
ATOM 1136 C C . PRO A 1 165 ? 30.004 2.177 -46.790 1.00 65.19 165 PRO A C 1
ATOM 1138 O O . PRO A 1 165 ? 29.469 1.458 -47.639 1.00 65.19 165 PRO A O 1
ATOM 1141 N N . VAL A 1 166 ? 30.107 3.498 -46.933 1.00 72.06 166 VAL A N 1
ATOM 1142 C CA . VAL A 1 166 ? 29.665 4.291 -48.089 1.00 72.06 166 VAL A CA 1
ATOM 1143 C C . VAL A 1 166 ? 30.861 4.568 -49.010 1.00 72.06 166 VAL A C 1
ATOM 1145 O O . VAL A 1 166 ? 31.870 5.096 -48.553 1.00 72.06 166 VAL A O 1
ATOM 1148 N N . THR A 1 167 ? 30.758 4.251 -50.309 1.00 78.25 167 THR A N 1
ATOM 1149 C CA . THR A 1 167 ? 31.849 4.391 -51.308 1.00 78.25 167 THR A CA 1
ATOM 1150 C C . THR A 1 167 ? 31.470 5.346 -52.449 1.00 78.25 167 THR A C 1
ATOM 1152 O O . THR A 1 167 ? 30.326 5.338 -52.905 1.00 78.25 167 THR A O 1
ATOM 1155 N N . CYS A 1 168 ? 32.419 6.151 -52.940 1.00 75.25 168 CYS A N 1
ATOM 1156 C CA . CYS A 1 168 ? 32.220 7.151 -53.996 1.00 75.25 168 CYS A CA 1
ATOM 1157 C C . CYS A 1 168 ? 33.504 7.461 -54.801 1.00 75.25 168 CYS A C 1
ATOM 1159 O O . CYS A 1 168 ? 34.606 7.419 -54.262 1.00 75.25 168 CYS A O 1
ATOM 1161 N N . GLY A 1 169 ? 33.354 7.852 -56.075 1.00 76.06 169 GLY A N 1
ATOM 1162 C CA . GLY A 1 169 ? 34.456 8.192 -56.996 1.00 76.06 169 GLY A CA 1
ATOM 1163 C C . GLY A 1 169 ? 34.904 7.028 -57.896 1.00 76.06 169 GLY A C 1
ATOM 1164 O O . GLY A 1 169 ? 34.483 5.892 -57.696 1.00 76.06 169 GLY A O 1
ATOM 1165 N N . ILE A 1 170 ? 35.726 7.319 -58.912 1.00 78.19 170 ILE A N 1
ATOM 1166 C CA . ILE A 1 170 ? 36.257 6.346 -59.887 1.00 78.19 170 ILE A CA 1
ATOM 1167 C C . ILE A 1 170 ? 37.777 6.536 -60.003 1.00 78.19 170 ILE A C 1
ATOM 1169 O O . ILE A 1 170 ? 38.278 7.647 -59.853 1.00 78.19 170 ILE A O 1
ATOM 1173 N N . GLY A 1 171 ? 38.528 5.464 -60.273 1.00 73.12 171 GLY A N 1
ATOM 1174 C CA . GLY A 1 171 ? 39.944 5.573 -60.638 1.00 73.12 171 GLY A CA 1
ATOM 1175 C C . GLY A 1 171 ? 40.806 6.150 -59.512 1.00 73.12 171 GLY A C 1
ATOM 1176 O O . GLY A 1 171 ? 40.790 5.642 -58.392 1.00 73.12 171 GLY A O 1
ATOM 1177 N N . VAL A 1 172 ? 41.562 7.218 -59.790 1.00 72.88 172 VAL A N 1
ATOM 1178 C CA . VAL A 1 172 ? 42.367 7.907 -58.760 1.00 72.88 172 VAL A CA 1
ATOM 1179 C C . VAL A 1 172 ? 41.523 8.754 -57.793 1.00 72.88 172 VAL A C 1
ATOM 1181 O O . VAL A 1 172 ? 42.053 9.235 -56.789 1.00 72.88 172 VAL A O 1
ATOM 1184 N N . CYS A 1 173 ? 40.217 8.893 -58.047 1.00 70.88 173 CYS A N 1
ATOM 1185 C CA . CYS A 1 173 ? 39.279 9.692 -57.259 1.00 70.88 173 CYS A CA 1
ATOM 1186 C C . CYS A 1 173 ? 38.401 8.856 -56.285 1.00 70.88 173 CYS A C 1
ATOM 1188 O O . CYS A 1 173 ? 37.624 9.454 -55.538 1.00 70.88 173 CYS A O 1
ATOM 1190 N N . GLU A 1 174 ? 38.495 7.514 -56.256 1.00 85.12 174 GLU A N 1
ATOM 1191 C CA . GLU A 1 174 ? 37.667 6.622 -55.405 1.00 85.12 174 GLU A CA 1
ATOM 1192 C C . GLU A 1 174 ? 38.017 6.679 -53.895 1.00 85.12 174 GLU A C 1
ATOM 1194 O O . GLU A 1 174 ? 39.189 6.737 -53.510 1.00 85.12 174 GLU A O 1
ATOM 1199 N N . ARG A 1 175 ? 36.996 6.633 -53.019 1.00 71.81 175 ARG A N 1
ATOM 1200 C CA . ARG A 1 175 ? 37.094 6.536 -51.545 1.00 71.81 175 ARG A CA 1
ATOM 1201 C C . ARG A 1 175 ? 35.911 5.795 -50.913 1.00 71.81 175 ARG A C 1
ATOM 1203 O O . ARG A 1 175 ? 34.815 5.816 -51.461 1.00 71.81 175 ARG A O 1
ATOM 1210 N N . SER A 1 176 ? 36.112 5.280 -49.696 1.00 79.00 176 SER A N 1
ATOM 1211 C CA . SER A 1 176 ? 35.052 4.790 -48.795 1.00 79.00 176 SER A CA 1
ATOM 1212 C C . SER A 1 176 ? 35.130 5.442 -47.409 1.00 79.00 176 SER A C 1
ATOM 1214 O O . SER A 1 176 ? 36.217 5.852 -46.994 1.00 79.00 176 SER A O 1
ATOM 1216 N N . ILE A 1 177 ? 34.001 5.500 -46.693 1.00 67.62 177 ILE A N 1
ATOM 1217 C CA . ILE A 1 177 ? 33.866 5.971 -45.302 1.00 67.62 177 ILE A CA 1
ATOM 1218 C C . ILE A 1 177 ? 32.887 5.086 -44.504 1.00 67.62 1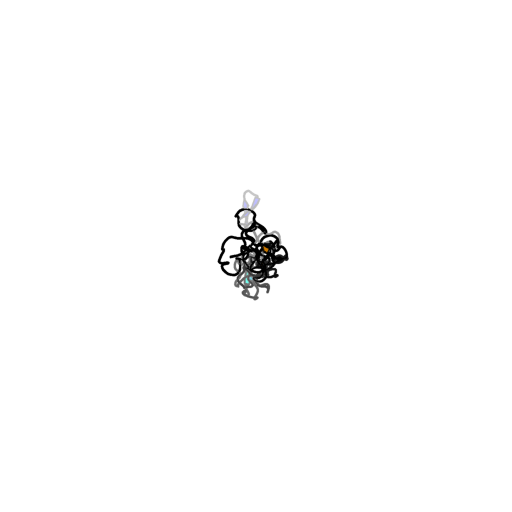77 ILE A C 1
ATOM 1220 O O . ILE A 1 177 ? 31.880 4.646 -45.050 1.00 67.62 177 ILE A O 1
ATOM 1224 N N . ASP A 1 178 ? 33.168 4.844 -43.219 1.00 65.56 178 ASP A N 1
ATOM 1225 C CA . ASP A 1 178 ? 32.388 3.969 -42.314 1.00 65.56 178 ASP A CA 1
ATOM 1226 C C . ASP A 1 178 ? 31.364 4.749 -41.442 1.00 65.56 178 ASP A C 1
ATOM 1228 O O . ASP A 1 178 ? 31.154 4.418 -40.280 1.00 65.56 178 ASP A O 1
ATOM 1232 N N . SER A 1 179 ? 30.773 5.838 -41.949 1.00 58.00 179 SER A N 1
ATOM 1233 C CA . SER A 1 179 ? 29.769 6.646 -41.225 1.00 58.00 179 SER A CA 1
ATOM 1234 C C . SER A 1 179 ? 28.759 7.261 -42.197 1.00 58.00 179 SER A C 1
ATOM 1236 O O . SER A 1 179 ? 29.136 7.680 -43.293 1.00 58.00 179 SER A O 1
ATOM 1238 N N . VAL A 1 180 ? 27.481 7.338 -41.801 1.00 58.31 180 VAL A N 1
ATOM 1239 C CA . VAL A 1 180 ? 26.396 7.913 -42.624 1.00 58.31 180 VAL A CA 1
ATOM 1240 C C . VAL A 1 180 ? 26.233 9.432 -42.451 1.00 58.31 180 VAL A C 1
ATOM 1242 O O . VAL A 1 180 ? 25.627 10.091 -43.295 1.00 58.31 180 VAL A O 1
ATOM 1245 N N . CYS A 1 181 ? 26.802 10.010 -41.389 1.00 62.97 181 CYS A N 1
ATOM 1246 C CA . CYS A 1 181 ? 26.709 11.442 -41.079 1.00 62.97 181 CYS A CA 1
ATOM 1247 C C . CYS A 1 181 ? 27.566 12.327 -42.012 1.00 62.97 181 CYS A C 1
ATOM 1249 O O . CYS A 1 181 ? 27.413 13.551 -42.025 1.00 62.97 181 CYS A O 1
ATOM 1251 N N . ASP A 1 182 ? 28.443 11.712 -42.811 1.00 64.25 182 ASP A N 1
ATOM 1252 C CA . ASP A 1 182 ? 29.339 12.356 -43.772 1.00 64.25 182 ASP A CA 1
ATOM 1253 C C . ASP A 1 182 ? 28.845 12.198 -45.226 1.00 64.25 182 ASP A C 1
ATOM 1255 O O . ASP A 1 182 ? 28.423 11.127 -45.666 1.00 64.25 182 ASP A O 1
ATOM 1259 N N . ILE A 1 183 ? 28.978 13.254 -46.041 1.00 67.38 183 ILE A N 1
ATOM 1260 C CA . ILE A 1 183 ? 28.773 13.148 -47.496 1.00 67.38 183 ILE A CA 1
ATOM 1261 C C . ILE A 1 183 ? 30.033 12.550 -48.127 1.00 67.38 183 ILE A C 1
ATOM 1263 O O . ILE A 1 183 ? 31.072 13.211 -48.188 1.00 67.38 183 ILE A O 1
ATOM 1267 N N . CYS A 1 184 ? 29.929 11.345 -48.690 1.00 70.12 184 CYS A N 1
ATOM 1268 C CA . CYS A 1 184 ? 31.009 10.770 -49.490 1.00 70.12 184 CYS A CA 1
ATOM 1269 C C . CYS A 1 184 ? 31.249 11.622 -50.756 1.00 70.12 184 CYS A C 1
ATOM 1271 O O . CYS A 1 184 ? 30.438 11.619 -51.686 1.00 70.12 184 CYS A O 1
ATOM 1273 N N . GLN A 1 185 ? 32.368 12.354 -50.794 1.00 75.19 185 GLN A N 1
ATOM 1274 C CA . GLN A 1 185 ? 32.835 13.094 -51.972 1.00 75.19 185 GLN A CA 1
ATOM 1275 C C . GLN A 1 185 ? 34.015 12.374 -52.654 1.00 75.19 185 GLN A C 1
ATOM 1277 O O . GLN A 1 185 ? 34.938 11.945 -51.952 1.00 75.19 185 GLN A O 1
ATOM 1282 N N . PRO A 1 186 ? 34.049 12.309 -54.002 1.00 70.69 186 PRO A N 1
ATOM 1283 C CA . PRO A 1 186 ? 35.238 11.898 -54.746 1.00 70.69 186 PRO A CA 1
ATOM 1284 C C . PRO A 1 186 ? 36.472 12.741 -54.392 1.00 70.69 186 PRO A C 1
ATOM 1286 O O . PRO A 1 186 ? 36.369 13.889 -53.950 1.00 70.69 186 PRO A O 1
ATOM 1289 N N . GLY A 1 187 ? 37.661 12.170 -54.587 1.00 71.12 187 GLY A N 1
ATOM 1290 C CA . GLY A 1 187 ? 38.924 12.896 -54.454 1.00 71.12 187 GLY A CA 1
ATOM 1291 C C . GLY A 1 187 ? 39.060 14.054 -55.452 1.00 71.12 187 GLY A C 1
ATOM 1292 O O . GLY A 1 187 ? 38.376 14.095 -56.464 1.00 71.12 187 GLY A O 1
ATOM 1293 N N . ALA A 1 188 ? 39.974 14.983 -55.165 1.00 62.16 188 ALA A N 1
ATOM 1294 C CA . ALA A 1 188 ? 40.466 15.953 -56.145 1.00 62.16 188 ALA A CA 1
ATOM 1295 C C . ALA A 1 188 ? 41.805 15.456 -56.722 1.00 62.16 188 ALA A C 1
ATOM 1297 O O . ALA A 1 188 ? 42.578 14.849 -55.964 1.00 62.16 188 ALA A O 1
ATOM 1298 N N . PRO A 1 189 ? 42.122 15.736 -58.001 1.00 62.84 189 PRO A N 1
ATOM 1299 C CA . PRO A 1 189 ? 43.347 15.258 -58.629 1.00 62.84 189 PRO A CA 1
ATOM 1300 C C . PRO A 1 189 ? 44.588 15.858 -57.955 1.00 62.84 189 PRO A C 1
ATOM 1302 O O . PRO A 1 189 ? 44.601 16.996 -57.469 1.00 62.84 189 PRO A O 1
ATOM 1305 N N . ALA A 1 190 ? 45.656 15.064 -57.881 1.00 56.31 190 ALA A N 1
ATOM 1306 C CA . ALA A 1 190 ? 46.856 15.439 -57.147 1.00 56.31 190 ALA A CA 1
ATOM 1307 C C . ALA A 1 190 ? 47.722 16.427 -57.947 1.00 56.31 190 ALA A C 1
ATOM 1309 O O . ALA A 1 190 ? 48.353 16.045 -58.928 1.00 56.31 190 ALA A O 1
ATOM 1310 N N . SER A 1 191 ? 47.854 17.654 -57.421 1.00 54.34 191 SER A N 1
ATOM 1311 C CA . SER A 1 191 ? 48.565 18.798 -58.025 1.00 54.34 191 SER A CA 1
ATOM 1312 C C . SER A 1 191 ? 47.798 19.457 -59.179 1.00 54.34 191 SER A C 1
ATOM 1314 O O . SER A 1 191 ? 47.156 18.763 -59.960 1.00 54.34 191 SER A O 1
ATOM 1316 N N . PRO A 1 192 ? 47.899 20.793 -59.357 1.00 50.88 192 PRO A N 1
ATOM 1317 C CA . PRO A 1 192 ? 47.542 21.394 -60.631 1.00 50.88 192 PRO A CA 1
ATOM 1318 C C . PRO A 1 192 ? 48.445 20.786 -61.703 1.00 50.88 192 PRO A C 1
ATOM 1320 O O . PRO A 1 192 ? 49.644 21.072 -61.764 1.00 50.88 192 PRO A O 1
ATOM 1323 N N . ILE A 1 193 ? 47.866 19.948 -62.556 1.00 49.28 193 ILE A N 1
ATOM 1324 C CA . ILE A 1 193 ? 48.371 19.784 -63.912 1.00 49.28 193 ILE A CA 1
ATOM 1325 C C . ILE A 1 193 ? 48.371 21.211 -64.485 1.00 49.28 193 ILE A C 1
ATOM 1327 O O . ILE A 1 193 ? 47.371 21.911 -64.364 1.00 49.28 193 ILE A O 1
ATOM 1331 N N . GLU A 1 194 ? 49.476 21.711 -65.054 1.00 45.47 194 GLU A N 1
ATOM 1332 C CA . GLU A 1 194 ? 49.473 23.060 -65.671 1.00 45.47 194 GLU A CA 1
ATOM 1333 C C . GLU A 1 194 ? 48.627 23.120 -66.963 1.00 45.47 194 GLU A C 1
ATOM 1335 O O . GLU A 1 194 ? 48.469 24.182 -67.558 1.00 45.47 194 GLU A O 1
ATOM 1340 N N . HIS A 1 195 ? 48.015 21.993 -67.334 1.00 47.91 195 HIS A N 1
ATOM 1341 C CA . HIS A 1 195 ? 46.701 21.931 -67.968 1.00 47.91 195 HIS A CA 1
ATOM 1342 C C . HIS A 1 195 ? 45.683 21.451 -66.930 1.00 47.91 195 HIS A C 1
ATOM 1344 O O . HIS A 1 195 ? 45.396 20.263 -66.832 1.00 47.91 195 HIS A O 1
ATOM 1350 N N . LEU A 1 196 ? 45.146 22.381 -66.137 1.00 44.28 196 LEU A N 1
ATOM 1351 C CA . LEU A 1 196 ? 43.880 22.126 -65.459 1.00 44.28 196 LEU A CA 1
ATOM 1352 C C . LEU A 1 196 ? 42.840 21.871 -66.571 1.00 44.28 196 LEU A C 1
ATOM 1354 O O . LEU A 1 196 ? 42.873 22.594 -67.574 1.00 44.28 196 LEU A O 1
ATOM 1358 N N . ASN A 1 197 ? 41.901 20.938 -66.360 1.00 52.44 197 ASN A N 1
ATOM 1359 C CA . ASN A 1 197 ? 40.796 20.561 -67.268 1.00 52.44 197 ASN A CA 1
ATOM 1360 C C . ASN A 1 197 ? 41.159 19.639 -68.471 1.00 52.44 197 ASN A C 1
ATOM 1362 O O . ASN A 1 197 ? 40.843 20.000 -69.608 1.00 52.44 197 ASN A O 1
ATOM 1366 N N . LEU A 1 198 ? 41.827 18.490 -68.269 1.00 57.84 198 LEU A N 1
ATOM 1367 C CA . LEU A 1 198 ? 41.978 17.493 -69.345 1.00 57.84 198 LEU A CA 1
ATOM 1368 C C . LEU A 1 198 ? 42.278 16.059 -68.860 1.00 57.84 198 LEU A C 1
ATOM 1370 O O . LEU A 1 198 ? 43.260 15.823 -68.154 1.00 57.84 198 LEU A O 1
ATOM 1374 N N . ASP A 1 199 ? 41.489 15.118 -69.375 1.00 58.09 199 ASP A N 1
ATOM 1375 C CA . ASP A 1 199 ? 41.526 13.680 -69.101 1.00 58.09 199 ASP A CA 1
ATOM 1376 C C . ASP A 1 199 ? 42.554 12.911 -69.973 1.00 58.09 199 ASP A C 1
ATOM 1378 O O . ASP A 1 199 ? 42.877 13.296 -71.105 1.00 58.09 199 ASP A O 1
ATOM 1382 N N . ASN A 1 200 ? 43.118 11.816 -69.463 1.00 62.44 200 ASN A N 1
ATOM 1383 C CA . ASN A 1 200 ? 44.366 11.226 -69.978 1.00 62.44 200 ASN A CA 1
ATOM 1384 C C . ASN A 1 200 ? 44.114 10.008 -70.892 1.00 62.44 200 ASN A C 1
ATOM 1386 O O . ASN A 1 200 ? 44.473 8.866 -70.590 1.00 62.44 200 ASN A O 1
ATOM 1390 N N . CYS A 1 201 ? 43.480 10.277 -72.034 1.00 65.38 201 CYS A N 1
ATOM 1391 C CA . CYS A 1 201 ? 42.747 9.292 -72.834 1.00 65.38 201 CYS A CA 1
ATOM 1392 C C . CYS A 1 201 ? 43.410 7.920 -73.105 1.00 65.38 201 CYS A C 1
ATOM 1394 O O . CYS A 1 201 ? 44.540 7.798 -73.592 1.00 65.38 201 CYS A O 1
ATOM 1396 N N . ASN A 1 202 ? 42.567 6.888 -73.024 1.00 61.31 202 ASN A N 1
ATOM 1397 C CA . ASN A 1 202 ? 42.787 5.448 -73.186 1.00 61.31 202 ASN A CA 1
ATOM 1398 C C . ASN A 1 202 ? 43.515 4.759 -72.019 1.00 61.31 202 ASN A C 1
ATOM 1400 O O . ASN A 1 202 ? 44.148 3.716 -72.224 1.00 61.31 202 ASN A O 1
ATOM 1404 N N . ASN A 1 203 ? 43.408 5.295 -70.801 1.00 67.19 203 ASN A N 1
ATOM 1405 C CA . ASN A 1 203 ? 43.805 4.596 -69.573 1.00 67.19 203 ASN A CA 1
ATOM 1406 C C . ASN A 1 203 ? 42.605 4.062 -68.752 1.00 67.19 203 ASN A C 1
ATOM 1408 O O . ASN A 1 203 ? 42.824 3.192 -67.906 1.00 67.19 203 ASN A O 1
ATOM 1412 N N . ALA A 1 204 ? 41.370 4.497 -69.054 1.00 68.06 204 ALA A N 1
ATOM 1413 C CA . ALA A 1 204 ? 40.133 4.176 -68.333 1.00 68.06 204 ALA A CA 1
ATOM 1414 C C . ALA A 1 204 ? 40.168 4.541 -66.833 1.00 68.06 204 ALA A C 1
ATOM 1416 O O . ALA A 1 204 ? 39.641 3.813 -65.985 1.00 68.06 204 ALA A O 1
ATOM 1417 N N . VAL A 1 205 ? 40.813 5.662 -66.509 1.00 72.56 205 VAL A N 1
ATOM 1418 C CA . VAL A 1 205 ? 40.931 6.240 -65.169 1.00 72.56 205 VAL A CA 1
ATOM 1419 C C . VAL A 1 205 ? 40.504 7.699 -65.264 1.00 72.56 205 VAL A C 1
ATOM 1421 O O . VAL A 1 205 ? 41.092 8.444 -66.031 1.00 72.56 205 VAL A O 1
ATOM 1424 N N . ASP A 1 206 ? 39.514 8.085 -64.459 1.00 73.31 206 ASP A N 1
ATOM 1425 C CA . ASP A 1 206 ? 39.141 9.486 -64.223 1.00 73.31 206 ASP A CA 1
ATOM 1426 C C . ASP A 1 206 ? 40.344 10.215 -63.593 1.00 73.31 206 ASP A C 1
ATOM 1428 O O . ASP A 1 206 ? 40.616 10.039 -62.400 1.00 73.31 206 ASP A O 1
ATOM 1432 N N . ASP A 1 207 ? 41.139 10.911 -64.415 1.00 73.06 207 ASP A N 1
ATOM 1433 C CA . ASP A 1 207 ? 42.413 11.530 -64.013 1.00 73.06 207 ASP A CA 1
ATOM 1434 C C . ASP A 1 207 ? 42.249 13.007 -63.575 1.00 73.06 207 ASP A C 1
ATOM 1436 O O . ASP A 1 207 ? 43.167 13.555 -62.951 1.00 73.06 207 ASP A O 1
ATOM 1440 N N . ASP A 1 208 ? 41.101 13.652 -63.844 1.00 67.62 208 ASP A N 1
ATOM 1441 C CA . ASP A 1 208 ? 40.803 15.039 -63.433 1.00 67.62 208 ASP A CA 1
ATOM 1442 C C . ASP A 1 208 ? 39.585 15.221 -62.493 1.00 67.62 208 ASP A C 1
ATOM 1444 O O . ASP A 1 208 ? 39.386 16.311 -61.941 1.00 67.62 208 ASP A O 1
ATOM 1448 N N . CYS A 1 209 ? 38.894 14.127 -62.164 1.00 76.12 209 CYS A N 1
ATOM 1449 C CA . CYS A 1 209 ? 37.779 14.010 -61.221 1.00 76.12 209 CYS A CA 1
ATOM 1450 C C . CYS A 1 209 ? 36.509 14.789 -61.626 1.00 76.12 209 CYS A C 1
ATOM 1452 O O . CYS A 1 209 ? 35.781 15.277 -60.750 1.00 76.12 209 CYS A O 1
ATOM 1454 N N . ASP A 1 210 ? 36.215 14.896 -62.930 1.00 71.75 210 ASP A N 1
ATOM 1455 C CA . ASP A 1 210 ? 34.936 15.421 -63.442 1.00 71.75 210 ASP A CA 1
ATOM 1456 C C . ASP A 1 210 ? 33.773 14.401 -63.371 1.00 71.75 210 ASP A C 1
ATOM 1458 O O . ASP A 1 210 ? 32.598 14.789 -63.411 1.00 71.75 210 ASP A O 1
ATOM 1462 N N . GLY A 1 211 ? 34.092 13.114 -63.166 1.00 73.19 211 GLY A N 1
ATOM 1463 C CA . GLY A 1 211 ? 33.150 11.994 -63.085 1.00 73.19 211 GLY A CA 1
ATOM 1464 C C . GLY A 1 211 ? 33.088 11.096 -64.330 1.00 73.19 211 GLY A C 1
ATOM 1465 O O . GLY A 1 211 ? 32.251 10.186 -64.374 1.00 73.19 211 GLY A O 1
ATOM 1466 N N . LEU A 1 212 ? 33.933 11.335 -65.332 1.00 72.69 212 LEU A N 1
ATOM 1467 C CA . LEU A 1 212 ? 34.111 10.545 -66.554 1.00 72.69 212 LEU A CA 1
ATOM 1468 C C . LEU A 1 212 ? 35.549 9.986 -66.604 1.00 72.69 212 LEU A C 1
ATOM 1470 O O . LEU A 1 212 ? 36.412 10.443 -65.875 1.00 72.69 212 LEU A O 1
ATOM 1474 N N . THR A 1 213 ? 35.814 8.953 -67.414 1.00 68.50 213 THR A N 1
ATOM 1475 C CA . THR A 1 213 ? 37.137 8.275 -67.439 1.00 68.50 213 THR A CA 1
ATOM 1476 C C . THR A 1 213 ? 37.921 8.426 -68.744 1.00 68.50 213 THR A C 1
ATOM 1478 O O . THR A 1 213 ? 38.965 7.795 -68.880 1.00 68.50 213 THR A O 1
ATOM 1481 N N . ASP A 1 214 ? 37.330 9.100 -69.734 1.00 61.34 214 ASP A N 1
ATOM 1482 C CA . ASP A 1 214 ? 37.884 9.379 -71.068 1.00 61.34 214 ASP A CA 1
ATOM 1483 C C . ASP A 1 214 ? 37.015 10.482 -71.750 1.00 61.34 214 ASP A C 1
ATOM 1485 O O . ASP A 1 214 ? 36.369 10.228 -72.775 1.00 61.34 214 ASP A O 1
ATOM 1489 N N . SER A 1 215 ? 36.858 11.678 -71.158 1.00 60.81 215 SER A N 1
ATOM 1490 C CA . SER A 1 215 ? 35.832 12.650 -71.614 1.00 60.81 215 SER A CA 1
ATOM 1491 C C . SER A 1 215 ? 36.121 13.303 -72.993 1.00 60.81 215 SER A C 1
ATOM 1493 O O . SER A 1 215 ? 37.106 14.004 -73.207 1.00 60.81 215 SER A O 1
ATOM 1495 N N . GLU A 1 216 ? 35.233 13.092 -73.981 1.00 56.31 216 GLU A N 1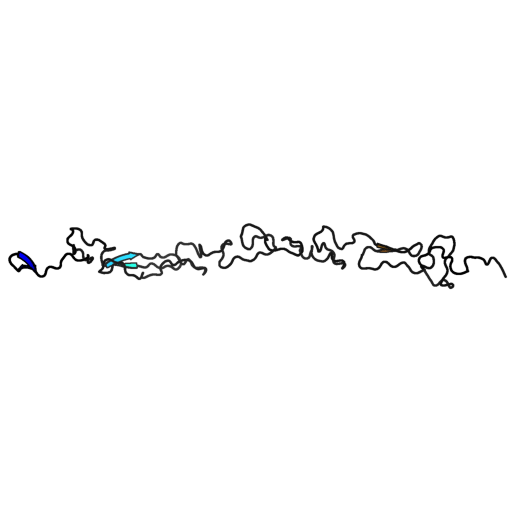
ATOM 1496 C CA . GLU A 1 216 ? 35.462 13.493 -75.391 1.00 56.31 216 GLU A CA 1
ATOM 1497 C C . GLU A 1 216 ? 35.217 14.995 -75.712 1.00 56.31 216 GLU A C 1
ATOM 1499 O O . GLU A 1 216 ? 35.208 15.375 -76.888 1.00 56.31 216 GLU A O 1
ATOM 1504 N N . GLU A 1 217 ? 34.960 15.873 -74.730 1.00 56.47 217 GLU A N 1
ATOM 1505 C CA . GLU A 1 217 ? 34.303 17.170 -75.009 1.00 56.47 217 GLU A CA 1
ATOM 1506 C C . GLU A 1 217 ? 35.232 18.377 -75.296 1.00 56.47 217 GLU A C 1
ATOM 1508 O O . GLU A 1 217 ? 34.752 19.372 -75.844 1.00 56.47 217 GLU A O 1
ATOM 1513 N N . PHE A 1 218 ? 36.551 18.308 -75.042 1.00 49.19 218 PHE A N 1
ATOM 1514 C CA . PHE A 1 218 ? 37.536 19.341 -75.449 1.00 49.19 218 PHE A CA 1
ATOM 1515 C C . PHE A 1 218 ? 38.820 18.733 -76.091 1.00 49.19 218 PHE A C 1
ATOM 1517 O O . PHE A 1 218 ? 39.088 17.543 -75.957 1.00 49.19 218 PHE A O 1
ATOM 1524 N N . PRO A 1 219 ? 39.577 19.490 -76.918 1.00 49.69 219 PRO A N 1
ATOM 1525 C CA . PRO A 1 219 ? 40.117 18.982 -78.191 1.00 49.69 219 PRO A CA 1
ATOM 1526 C C . PRO A 1 219 ? 41.437 18.191 -78.139 1.00 49.69 219 PRO A C 1
ATOM 1528 O O . PRO A 1 219 ? 41.912 17.750 -79.189 1.00 49.69 219 PRO A O 1
ATOM 1531 N N . ASP A 1 220 ? 42.056 18.018 -76.975 1.00 47.28 220 ASP A N 1
ATOM 1532 C CA . ASP A 1 220 ? 43.481 17.664 -76.903 1.00 47.28 220 ASP A CA 1
ATOM 1533 C C . ASP A 1 220 ? 43.771 16.149 -76.974 1.00 47.28 220 ASP A C 1
ATOM 1535 O O . ASP A 1 220 ? 44.893 15.754 -77.303 1.00 47.28 220 ASP A O 1
ATOM 1539 N N . CYS A 1 221 ? 42.762 15.281 -76.823 1.00 55.28 221 CYS A N 1
ATOM 1540 C CA . CYS A 1 221 ? 42.914 13.841 -77.082 1.00 55.28 221 CYS A CA 1
ATOM 1541 C C . CYS A 1 221 ? 43.000 13.469 -78.578 1.00 55.28 221 CYS A C 1
ATOM 1543 O O . CYS A 1 221 ? 43.220 12.301 -78.910 1.00 55.28 221 CYS A O 1
ATOM 1545 N N . PHE A 1 222 ? 42.879 14.432 -79.505 1.00 51.41 222 PHE A N 1
ATOM 1546 C CA . PHE A 1 222 ? 42.940 14.174 -80.948 1.00 51.41 222 PHE A CA 1
ATOM 1547 C C . PHE A 1 222 ? 43.999 15.017 -81.686 1.00 51.41 222 PHE A C 1
ATOM 1549 O O . PHE A 1 222 ? 43.695 15.909 -82.473 1.00 51.41 222 PHE A O 1
ATOM 1556 N N . SER A 1 223 ? 45.257 14.571 -81.569 1.00 49.59 223 SER A N 1
ATOM 1557 C CA . SER A 1 223 ? 46.428 14.941 -82.396 1.00 49.59 223 SER A CA 1
ATOM 1558 C C . SER A 1 223 ? 47.156 16.260 -82.088 1.00 49.59 223 SER A C 1
ATOM 1560 O O . SER A 1 223 ? 46.780 17.302 -82.608 1.00 49.59 223 SER A O 1
ATOM 1562 N N . LEU A 1 224 ? 48.376 16.158 -81.536 1.00 44.25 224 LEU A N 1
ATOM 1563 C CA . LEU A 1 224 ? 49.570 16.776 -82.150 1.00 44.25 224 LEU A CA 1
ATOM 1564 C C . LEU A 1 224 ? 50.844 15.937 -81.927 1.00 44.25 224 LEU A C 1
ATOM 1566 O O . LEU A 1 224 ? 51.641 16.147 -81.015 1.00 44.25 224 LEU A O 1
ATOM 1570 N N . GLN A 1 225 ? 51.078 15.002 -82.848 1.00 50.38 225 GLN A N 1
ATOM 1571 C CA . GLN A 1 225 ? 52.371 14.339 -83.004 1.00 50.38 225 GLN A CA 1
ATOM 1572 C C . GLN A 1 225 ? 53.388 15.286 -83.681 1.00 50.38 225 GLN A C 1
ATOM 1574 O O . GLN A 1 225 ? 53.344 15.459 -84.896 1.00 50.38 225 GLN A O 1
ATOM 1579 N N . GLY A 1 226 ? 54.367 15.796 -82.924 1.00 43.78 226 GLY A N 1
ATOM 1580 C CA . GLY A 1 226 ? 55.735 16.004 -83.433 1.00 43.78 226 GLY A CA 1
ATOM 1581 C C . GLY A 1 226 ? 56.273 17.429 -83.665 1.00 43.78 226 GLY A C 1
ATOM 1582 O O . GLY A 1 226 ? 55.948 18.070 -84.655 1.00 43.78 226 GLY A O 1
ATOM 1583 N N . GLY A 1 227 ? 57.284 17.783 -82.856 1.00 44.78 227 GLY A N 1
ATOM 1584 C CA . GLY A 1 227 ? 58.609 18.237 -83.328 1.00 44.78 227 GLY A CA 1
ATOM 1585 C C . GLY A 1 227 ? 58.823 19.711 -83.715 1.00 44.78 227 GLY A C 1
ATOM 1586 O O . GLY A 1 227 ? 58.099 20.262 -84.538 1.00 44.78 227 GLY A O 1
ATOM 1587 N N . GLY A 1 228 ? 59.916 20.307 -83.212 1.00 40.97 228 GLY A N 1
ATOM 1588 C CA . GLY A 1 228 ? 60.404 21.635 -83.617 1.00 40.97 228 GLY A CA 1
ATOM 1589 C C . GLY A 1 228 ? 61.449 22.220 -82.677 1.00 40.97 228 GLY A C 1
ATOM 1590 O O . GLY A 1 228 ? 61.264 23.394 -82.302 1.00 40.97 228 GLY A O 1
#

pLDDT: mean 75.7, std 17.13, range [40.97, 97.12]

Sequence (228 aa):
ALACNNGKISCQGEVGPAPESCDGLDNDCDGVTDEGCACAPGAIRDCSIALGPCSLGQQVCLPGGTWSDSCSGTVPQPETCDGVDNNCNGAVDEGVLNRCGVCGPEPAEICDYIDNDCDGAVDEGVSNVCGGCWVVGPEEYALGIADCDSIDNDCDGVIDETDSPVTCGIGVCERSIDSVCDICQPGAPASPIEHLNLDNCNNAVDDDCDGLTDSEEFPDCFSLQGGG

Radius of gyration: 51.96 Å; chains: 1; bounding box: 130×38×133 Å

Foldseek 3Di:
DWDQDPNDTDDDPDDAQDPAQLAQDRSNPPPDHNPPQCARFQDKDWQADPAWQKDTWIWGQHRNNDTDPDTRIQAADDADQPQTNRRRPPDHNPPQAALVRHHDQQDDADLDQDPRSNPPDGRPPDDDLQGGSDPPDVVQPQDDPQPQRFHVNHPPPHTNDPPDWDWDDWAPFIDIDSGPVDDDDTDAADDPPVPQPDADAPPQHPRGRPRGRHDPDDDPVDDDDDDD

Secondary structure (DSSP, 8-state):
-EEEETTEEEESS---S-PPPSSSS-SS-SS-SSTT-SS-TT-EEE-S--STT----EEEB-TTS-B-SS-SS-------SSSS-SS-SS-SSTTTS-TTSSSSSPPPP-SSSS-SS-SSSSS-S---TTSSS----TTS-S--STTT--S-SSSSS-SSS--S-EEE--GGG-EEES-SSS---PPPPSS--SS-S---SSS-S-SS-SS-SS-TTSGGGS------

=== Feature glossary ===
The record interleaves many kinds of information about one protein. Here is each kind framed as the question it answers.

Q: What are the backbone torsion angles?
A: φ (phi) and ψ (psi) are the two rotatable backbone dihedrals per residue: φ is the C(i-1)–N–Cα–C torsion, ψ is the N–Cα–C–N(i+1) torsion, both in degrees on (−180°, 180°]. α-helical residues cluster near (−60°, −45°); β-strand residues near (−120°, +130°). A Ramachandran plot is simply a scatter of (φ, ψ) for every residue.

Q: What is the amino-acid chain?
A: This is the polypeptide sequence — one letter per residue, N-terminus first. Length ranges from a few dozen residues for small domains to over a thousand for large multi-domain proteins.

Q: How mobile is each atom in the crystal?
A: For experimental (PDB) structures, the B-factor (temperature factor) quantifies the positional spread of each atom in the crystal — a combination of thermal vibration and static disorder — in units of Å². High B-factors mark flexible loops or poorly resolved regions; low B-factors mark the rigid, well-ordered core.

Q: Are the domains correctly placed relative to each other?
A: Predicted Aligned Error (PAE) is an AlphaFold confidence matrix: entry (i, j) is the expected error in the position of residue j, in ångströms, when the prediction is superimposed on the true structure at residue i. Low PAE within a block of residues means that block is internally rigid and well-predicted; high PAE between two blocks means their relative placement is uncertain even if each block individually is confident.

Q: How confident is the AlphaFold model at each residue?
A: pLDDT is the predicted lDDT-Cα score: AlphaFold's confidence that the local environment of each residue (all inter-atomic distances within 15 Å) is correctly placed. It is a per-residue number between 0 and 100, with higher meaning more reliable.

Q: What family and function is it annotated with?
A: Functional annotations link the protein to curated databases. InterPro entries identify conserved domains and families by matching the sequence against member-database signatures (Pfam, PROSITE, CDD, …). Gene Ontology (GO) terms describe molecular function, biological process, and cellular component in a controlled vocabulary. CATH places the structure in a hierarchical fold classification (Class/Architecture/Topology/Homologous-superfamily). The organism is the source species.

Q: How big and how compact is the whole molecule?
A: Three whole-structure scalars: the radius of gyration (RMS distance of Cα from centroid, in Å), the count of Cα–Cα contacts (pairs closer than 8 Å and separated by more than four residues in sequence — i.e. tertiary, not local, contacts), and the bounding-box dimensions. Together they distinguish compact globular folds from extended fibres or disordered chains.

Q: What known structures does this most resemble?
A: The Foldseek neighbor list gives the closest experimentally determined structures in the PDB, ranked by structural alignment. TM-score near 1 means near-identical fold; near 0.3 means only rough topology match. This is how one finds what a novel AlphaFold prediction most resembles in the solved-structure universe.

Q: Which residues are buried vs exposed?
A: SASA measures how much of the protein is reachable by solvent. It is computed by rolling a water-sized probe over the atomic surface and summing the exposed area (Å²). Per-residue SASA distinguishes core (buried, low SASA) from surface (exposed, high SASA) residues; total SASA is a whole-molecule size measure.

Q: Which residues are in helices, strands, or loops?
A: Eight-state secondary structure (DSSP): H is the canonical α-helix, G the tighter 3₁₀-helix, I the wider π-helix; E/B are β-structure, T and S are turns and bends, and '-' is everything else. DSSP derives these from the pattern of main-chain N–H···O=C hydrogen bonds, not from the sequence.

Q: Where is each backbone atom in 3D?
A: Structure coordinates are given as an mmCIF _atom_site loop: one row per atom with element, residue name, chain id, sequence number, and x/y/z position in Å. Only the four main-chain atoms per residue are included here; side chains are omitted to keep the record compact.

Q: What if only a Cα trace is available?
A: Three-state secondary structure (P-SEA) collapses the eight DSSP classes into helix (a), strand (b), and coil (c). P-SEA assigns these from Cα geometry alone — distances and angles — without requiring backbone oxygens, so it works on any Cα trace.

Q: What do the rendered images show?
A: The six renders are orthographic views along the three Cartesian axes in both directions. Representation (cartoon, sticks, or surface) and color scheme (sequence-rainbow or by-chain) vary across proteins so the training set covers all the common visualization conventions.

Q: What does the local fold look like, residue by residue?
A: Foldseek's 3Di representation compresses backbone geometry into a per-residue letter drawn from a learned twenty-state alphabet. It captures the tertiary interaction pattern around each residue — which residues are packed against it in space, regardless of where they are in sequence.

Q: What do the diagnostic plots show?
A: The contact map is a binary N×N matrix image: pixel (i, j) is dark where Cα_i and Cα_j are within 8 Å and |i−j|>4. Because the |i−j|>4 filter removes local helical contacts, off-diagonal stripes parallel to the main diagonal indicate parallel β-sheets; stripes perpendicular to it indicate antiparallel β-sheets. The Ramachandran plot scatters every residue's (φ, ψ) pair against the sterically allowed regions. The PAE heatmap renders the predicted-aligned-error matrix.